Protein AF-A0A182EAA1-F1 (afdb_monomer_lite)

Secondary structure (DSSP, 8-state):
--PPPPPP----HHHHHHHHHHHHHT-TTS---HHHHHHHHHHHHHHTT-HHHHHHHHHH--HHHHHHHHHH---BSSHHHHHHHHHHHHHHHTS----GGGPSP--SGGGHHHHHHHHHH-TTTS-PPPHHHHHTT--HHHHHHHHHH-TTT-SS----SSS----B-HHHHHHHHHHHT-TT----HHHHHHTTHHHHHHHHTT-S-HHHHHHHHHHHHHHHHHHHSTTS---TTHHHHHHHHHHHHHT--STTPPPPP-

Radius of gyration: 21.59 Å; chains: 1; bounding box: 50×46×90 Å

InterPro domains:
  IPR039844 Nucleolar pre-ribosomal-associated protein 1 [PTHR13500] (50-261)

Foldseek 3Di:
DDDDDDDDDDDDPLLVLLLVLLVLLLPPPDQRDLVSLVVNLVSLVVCLVPPVSLVVVLVVDDPSSLLSLQQNALQKPDSSNVSSVSNVVSCCPRSVDDPVLCPVPHGYNVCNVLSVQCVVLPSVRRDDDALLRRLVSFDLVLLVLCLVQPCQLDVDRPPDPDDDNIHGDLVVLLVSLLRNLDPPGQDQLVSCVSSCVLVSLVSQLQTPDLVSLLSSVSSLVSSLVQLPDPPHDDDDCSVVSNVVSVVVVVPDPDVSDNDDDD

Structure (mmCIF, N/CA/C/O backbone):
data_AF-A0A182EAA1-F1
#
_entry.id   AF-A0A182EAA1-F1
#
loop_
_atom_site.group_PDB
_atom_site.id
_atom_site.type_symbol
_atom_site.label_atom_id
_atom_site.label_alt_id
_atom_site.label_comp_id
_atom_site.label_asym_id
_atom_site.label_entity_id
_atom_site.label_seq_id
_atom_site.pdbx_PDB_ins_code
_atom_site.Cartn_x
_atom_site.Cartn_y
_atom_site.Cartn_z
_atom_site.occupancy
_atom_site.B_iso_or_equiv
_atom_site.auth_seq_id
_atom_site.auth_comp_id
_atom_site.auth_asym_id
_atom_site.auth_atom_id
_atom_site.pdbx_PDB_model_num
ATOM 1 N N . MET A 1 1 ? -1.733 -3.306 67.121 1.00 39.06 1 MET A N 1
ATOM 2 C CA . MET A 1 1 ? -2.046 -4.149 65.946 1.00 39.06 1 MET A CA 1
ATOM 3 C C . MET A 1 1 ? -3.211 -3.524 65.198 1.00 39.06 1 MET A C 1
ATOM 5 O O . MET A 1 1 ? -4.348 -3.712 65.600 1.00 39.06 1 MET A O 1
ATOM 9 N N . THR A 1 2 ? -2.939 -2.752 64.151 1.00 35.31 2 THR A N 1
ATOM 10 C CA . THR A 1 2 ? -3.965 -2.235 63.234 1.00 35.31 2 THR A CA 1
ATOM 11 C C . THR A 1 2 ? -3.356 -2.188 61.836 1.00 35.31 2 THR A C 1
ATOM 13 O O . THR A 1 2 ? -2.440 -1.419 61.559 1.00 35.31 2 THR A O 1
ATOM 16 N N . SER A 1 3 ? -3.813 -3.096 60.977 1.00 35.28 3 SER A N 1
ATOM 17 C CA . SER A 1 3 ? -3.363 -3.259 59.593 1.00 35.28 3 SER A CA 1
ATOM 18 C C . SER A 1 3 ? -3.794 -2.071 58.720 1.00 35.28 3 SER A C 1
ATOM 20 O O . SER A 1 3 ? -4.952 -1.653 58.821 1.00 35.28 3 SER A O 1
ATOM 22 N N . PRO A 1 4 ? -2.958 -1.556 57.797 1.00 38.50 4 PRO A N 1
ATOM 23 C CA . PRO A 1 4 ? -3.417 -0.591 56.809 1.00 38.50 4 PRO A CA 1
ATOM 24 C C . PRO A 1 4 ? -4.155 -1.314 55.675 1.00 38.50 4 PRO A C 1
ATOM 26 O O . PRO A 1 4 ? -3.642 -2.245 55.052 1.00 38.50 4 PRO A O 1
ATOM 29 N N . LYS A 1 5 ? -5.385 -0.866 55.417 1.00 37.38 5 LYS A N 1
ATOM 30 C CA . LYS A 1 5 ? -6.252 -1.304 54.320 1.00 37.38 5 LYS A CA 1
ATOM 31 C C . LYS A 1 5 ? -5.547 -1.128 52.966 1.00 37.38 5 LYS A C 1
ATOM 33 O O . LYS A 1 5 ? -5.081 -0.037 52.645 1.00 37.38 5 LYS A O 1
ATOM 38 N N . ARG A 1 6 ? -5.533 -2.193 52.154 1.00 36.22 6 ARG A N 1
ATOM 39 C CA . ARG A 1 6 ? -5.164 -2.159 50.728 1.00 36.22 6 ARG A CA 1
ATOM 40 C C . ARG A 1 6 ? -6.014 -1.105 50.009 1.00 36.22 6 ARG A C 1
ATOM 42 O O . ARG A 1 6 ? -7.235 -1.242 49.941 1.00 36.22 6 ARG A O 1
ATOM 49 N N . LYS A 1 7 ? -5.367 -0.068 49.470 1.00 34.62 7 LYS A N 1
ATOM 50 C CA . LYS A 1 7 ? -5.980 0.868 48.520 1.00 34.62 7 LYS A CA 1
ATOM 51 C C . LYS A 1 7 ? -6.348 0.094 47.252 1.00 34.62 7 LYS A C 1
ATOM 53 O O . LYS A 1 7 ? -5.488 -0.519 46.626 1.00 34.62 7 LYS A O 1
ATOM 58 N N . LYS A 1 8 ? -7.640 0.110 46.920 1.00 34.72 8 LYS A N 1
ATOM 59 C CA . LYS A 1 8 ? -8.189 -0.317 45.629 1.00 34.72 8 LYS A CA 1
ATOM 60 C C . LYS A 1 8 ? -7.508 0.511 44.535 1.00 34.72 8 LYS A C 1
ATOM 62 O O . LYS A 1 8 ? -7.487 1.733 44.628 1.00 34.72 8 LYS A O 1
ATOM 67 N N . ILE A 1 9 ? -6.936 -0.167 43.548 1.00 40.91 9 ILE A N 1
ATOM 68 C CA . ILE A 1 9 ? -6.434 0.446 42.318 1.00 40.91 9 ILE A CA 1
ATOM 69 C C . ILE A 1 9 ? -7.671 0.940 41.563 1.00 40.91 9 ILE A C 1
ATOM 71 O O . ILE A 1 9 ? -8.520 0.137 41.180 1.00 40.91 9 ILE A O 1
ATOM 75 N N . GLU A 1 10 ? -7.823 2.256 41.459 1.00 39.81 10 GLU A N 1
ATOM 76 C CA . GLU A 1 10 ? -8.889 2.897 40.693 1.00 39.81 10 GLU A CA 1
ATOM 77 C C . GLU A 1 10 ? -8.678 2.603 39.202 1.00 39.81 10 GLU A C 1
ATOM 79 O O . GLU A 1 10 ? -7.673 3.002 38.614 1.00 39.81 10 GLU A O 1
ATOM 84 N N . GLY A 1 11 ? -9.623 1.869 38.609 1.00 41.16 11 GLY A N 1
ATOM 85 C CA . GLY A 1 11 ? -9.764 1.732 37.163 1.00 41.16 11 GLY A CA 1
ATOM 86 C C . GLY A 1 11 ? -10.062 3.101 36.559 1.00 41.16 11 GLY A C 1
ATOM 87 O O . GLY A 1 11 ? -11.051 3.746 36.897 1.00 41.16 11 GLY A O 1
ATOM 88 N N . SER A 1 12 ? -9.120 3.550 35.745 1.00 47.06 12 SER A N 1
ATOM 89 C CA . SER A 1 12 ? -8.981 4.855 35.112 1.00 47.06 12 SER A CA 1
ATOM 90 C C . SER A 1 12 ? -10.131 5.209 34.156 1.00 47.06 12 SER A C 1
ATOM 92 O O . SER A 1 12 ? -10.412 4.457 33.230 1.00 47.06 12 SER A O 1
ATOM 94 N N . LYS A 1 13 ? -10.698 6.419 34.284 1.00 51.75 13 LYS A N 1
ATOM 95 C CA . LYS A 1 13 ? -11.662 7.024 33.333 1.00 51.75 13 LYS A CA 1
ATOM 96 C C . LYS A 1 13 ? -11.190 7.037 31.867 1.00 51.75 13 LYS A C 1
ATOM 98 O O . LYS A 1 13 ? -12.013 7.179 30.968 1.00 51.75 13 LYS A O 1
ATOM 103 N N . ASP A 1 14 ? -9.884 6.913 31.618 1.00 51.59 14 ASP A N 1
ATOM 104 C CA . ASP A 1 14 ? -9.344 6.832 30.255 1.00 51.59 14 ASP A CA 1
ATOM 105 C C . ASP A 1 14 ? -9.629 5.479 29.584 1.00 51.59 14 ASP A C 1
ATOM 107 O O . ASP A 1 14 ? -9.737 5.431 28.360 1.00 51.59 14 ASP A O 1
ATOM 111 N N . ASP A 1 15 ? -9.753 4.390 30.354 1.00 54.38 15 ASP A N 1
ATOM 112 C CA . ASP A 1 15 ? -9.982 3.045 29.806 1.00 54.38 15 ASP A CA 1
ATOM 113 C C . ASP A 1 15 ? -11.399 2.883 29.239 1.00 54.38 15 ASP A C 1
ATOM 115 O O . ASP A 1 15 ? -11.564 2.221 28.209 1.00 54.38 15 ASP A O 1
ATOM 119 N N . ASP A 1 16 ? -12.384 3.541 29.863 1.00 60.03 16 ASP A N 1
ATOM 120 C CA . ASP A 1 16 ? -13.784 3.567 29.419 1.00 60.03 16 ASP A CA 1
ATOM 121 C C . ASP A 1 16 ? -13.935 4.279 28.063 1.00 60.03 16 ASP A C 1
ATOM 123 O O . ASP A 1 16 ? -14.791 3.932 27.248 1.00 60.03 16 ASP A O 1
ATOM 127 N N . ASN A 1 17 ? -13.077 5.268 27.789 1.00 72.81 17 ASN A N 1
ATOM 128 C CA . ASN A 1 17 ? -13.150 6.062 26.565 1.00 72.81 17 ASN A CA 1
ATOM 129 C C . ASN A 1 17 ? -12.636 5.282 25.340 1.00 72.81 17 ASN A C 1
ATOM 131 O O . ASN A 1 17 ? -13.242 5.327 24.273 1.00 72.81 17 ASN A O 1
ATOM 135 N N . ILE A 1 18 ? -11.564 4.498 25.504 1.00 76.75 18 ILE A N 1
ATOM 136 C CA . ILE A 1 18 ? -11.006 3.667 24.423 1.00 76.75 18 ILE A CA 1
ATOM 137 C C . ILE A 1 18 ? -11.979 2.572 24.018 1.00 76.75 18 ILE A C 1
ATOM 139 O O . ILE A 1 18 ? -12.169 2.324 22.834 1.00 76.75 18 ILE A O 1
ATOM 143 N N . GLU A 1 19 ? -12.576 1.892 24.992 1.00 77.88 19 GLU A N 1
ATOM 144 C CA . GLU A 1 19 ? -13.487 0.784 24.716 1.00 77.88 19 GLU A CA 1
ATOM 145 C C . GLU A 1 19 ? -14.750 1.276 24.008 1.00 77.88 19 GLU A C 1
ATOM 147 O O . GLU A 1 19 ? -15.216 0.643 23.059 1.00 77.88 19 GLU A O 1
ATOM 152 N N . ALA A 1 20 ? -15.235 2.465 24.376 1.00 79.62 20 ALA A N 1
ATOM 153 C CA . ALA A 1 20 ? -16.298 3.143 23.651 1.00 79.62 20 ALA A CA 1
ATOM 154 C C . ALA A 1 20 ? -15.887 3.504 22.212 1.00 79.62 20 ALA A C 1
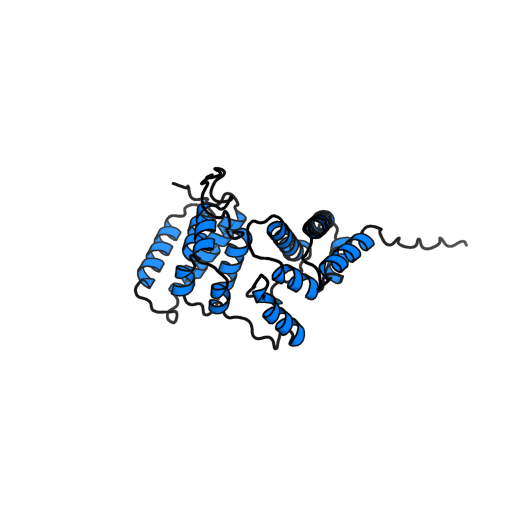ATOM 156 O O . ALA A 1 20 ? -16.690 3.336 21.294 1.00 79.62 20 ALA A O 1
ATOM 157 N N . ASP A 1 21 ? -14.661 3.983 21.991 1.00 80.88 21 ASP A N 1
ATOM 158 C CA . ASP A 1 21 ? -14.170 4.333 20.654 1.00 80.88 21 ASP A CA 1
ATOM 159 C C . ASP A 1 21 ? -13.956 3.093 19.772 1.00 80.88 21 ASP A C 1
ATOM 161 O O . ASP A 1 21 ? -14.422 3.074 18.632 1.00 80.88 21 ASP A O 1
ATOM 165 N N . ILE A 1 22 ? -13.358 2.022 20.304 1.00 80.88 22 ILE A N 1
ATOM 166 C CA . ILE A 1 22 ? -13.226 0.732 19.609 1.00 80.88 22 ILE A CA 1
ATOM 167 C C . ILE A 1 22 ? -14.609 0.172 19.274 1.00 80.88 22 ILE A C 1
ATOM 169 O O . ILE A 1 22 ? -14.855 -0.199 18.127 1.00 80.88 22 ILE A O 1
ATOM 173 N N . SER A 1 23 ? -15.532 0.161 20.238 1.00 81.50 23 SER A N 1
ATOM 174 C CA . SER A 1 23 ? -16.890 -0.351 20.033 1.00 81.50 23 SER A CA 1
ATOM 175 C C . SER A 1 23 ? -17.618 0.408 18.929 1.00 81.50 23 SER A C 1
ATOM 177 O O . SER A 1 23 ? -18.252 -0.217 18.086 1.00 81.50 23 SER A O 1
ATOM 179 N N . LYS A 1 24 ? -17.475 1.741 18.872 1.00 81.88 24 LYS A N 1
ATOM 180 C CA . LYS A 1 24 ? -18.030 2.565 17.785 1.00 81.88 24 LYS A CA 1
ATOM 181 C C . LYS A 1 24 ? -17.412 2.236 16.429 1.00 81.88 24 LYS A C 1
ATOM 183 O O . LYS A 1 24 ? -18.132 2.240 15.437 1.00 81.88 24 LYS A O 1
ATOM 188 N N . ILE A 1 25 ? -16.104 1.969 16.372 1.00 81.94 25 ILE A N 1
ATOM 189 C CA . ILE A 1 25 ? -15.427 1.605 15.118 1.00 81.94 25 ILE A CA 1
ATOM 190 C C . ILE A 1 25 ? -15.865 0.215 14.635 1.00 81.94 25 ILE A C 1
ATOM 192 O O . ILE A 1 25 ? -15.964 -0.020 13.432 1.00 81.94 25 ILE A O 1
ATOM 196 N N . LEU A 1 26 ? -16.140 -0.703 15.562 1.00 80.50 26 LEU A N 1
ATOM 197 C CA . LEU A 1 26 ? -16.552 -2.074 15.263 1.00 80.50 26 LEU A CA 1
ATOM 198 C C . LEU A 1 26 ? -18.025 -2.218 14.847 1.00 80.50 26 LEU A C 1
ATOM 200 O O . LEU A 1 26 ? -18.415 -3.323 14.465 1.00 80.50 26 LEU A O 1
ATOM 204 N N . VAL A 1 27 ? -18.833 -1.152 14.900 1.00 77.56 27 VAL A N 1
ATOM 205 C CA . VAL A 1 27 ? -20.222 -1.175 14.412 1.00 77.56 27 VAL A CA 1
ATOM 206 C C . VAL A 1 27 ? -20.216 -1.394 12.898 1.00 77.56 27 VAL A C 1
ATOM 208 O O . VAL A 1 27 ? -19.778 -0.536 12.135 1.00 77.56 27 VAL A O 1
ATOM 211 N N . GLU A 1 28 ? -20.683 -2.564 12.458 1.00 62.31 28 GLU A N 1
ATOM 212 C CA . GLU A 1 28 ? -20.540 -3.009 11.066 1.00 62.31 28 GLU A CA 1
ATOM 213 C C . GLU A 1 28 ? -21.456 -2.251 10.085 1.00 62.31 28 GLU A C 1
ATOM 215 O O . GLU A 1 28 ? -21.068 -2.079 8.925 1.00 62.31 28 GLU A O 1
ATOM 220 N N . ASP A 1 29 ? -22.592 -1.730 10.566 1.00 60.22 29 ASP A N 1
ATOM 221 C CA . ASP A 1 29 ? -23.695 -1.193 9.749 1.00 60.22 29 ASP A CA 1
ATOM 222 C C . ASP A 1 29 ? -23.600 0.309 9.410 1.00 60.22 29 ASP A C 1
ATOM 224 O O . ASP A 1 29 ? -24.453 0.828 8.691 1.00 60.22 29 ASP A O 1
ATOM 228 N N . CYS A 1 30 ? -22.569 1.021 9.885 1.00 63.75 30 CYS A N 1
ATOM 229 C CA . CYS A 1 30 ? -22.394 2.458 9.633 1.00 63.75 30 CYS A CA 1
ATOM 230 C C . CYS A 1 30 ? -21.033 2.778 9.000 1.00 63.75 30 CYS A C 1
ATOM 232 O O . CYS A 1 30 ? -20.005 2.237 9.420 1.00 63.75 30 CYS A O 1
ATOM 234 N N . ASP A 1 31 ? -21.018 3.717 8.047 1.00 72.56 31 ASP A N 1
ATOM 235 C CA . ASP A 1 31 ? -19.779 4.307 7.528 1.00 72.56 31 ASP A CA 1
ATOM 236 C C . ASP A 1 31 ? -18.966 4.914 8.678 1.00 72.56 31 ASP A C 1
ATOM 238 O O . ASP A 1 31 ? -19.498 5.568 9.587 1.00 72.56 31 ASP A O 1
ATOM 242 N N . LEU A 1 32 ? -17.655 4.683 8.654 1.00 81.69 32 LEU A N 1
ATOM 243 C CA . LEU A 1 32 ? -16.810 5.027 9.783 1.00 81.69 32 LEU A CA 1
ATOM 244 C C . LEU A 1 32 ? -16.620 6.547 9.897 1.00 81.69 32 LEU A C 1
ATOM 246 O O . LEU A 1 32 ? -16.015 7.188 9.037 1.00 81.69 32 LEU A O 1
ATOM 250 N N . ASN A 1 33 ? -17.128 7.138 10.983 1.00 86.62 33 ASN A N 1
ATOM 251 C CA . ASN A 1 33 ? -17.086 8.587 11.171 1.00 86.62 33 ASN A CA 1
ATOM 252 C C . ASN A 1 33 ? -15.655 9.080 11.450 1.00 86.62 33 ASN A C 1
ATOM 254 O O . ASN A 1 33 ? -15.003 8.644 12.404 1.00 86.62 33 ASN A O 1
ATOM 258 N N . ILE A 1 34 ? -15.213 10.071 10.671 1.00 90.25 34 ILE A N 1
ATOM 259 C CA . ILE A 1 34 ? -13.905 10.721 10.809 1.00 90.25 34 ILE A CA 1
ATOM 260 C C . ILE A 1 34 ? -13.638 11.258 12.222 1.00 90.25 34 ILE A C 1
ATOM 262 O O . ILE A 1 34 ? -12.531 11.136 12.730 1.00 90.25 34 ILE A O 1
ATOM 266 N N . THR A 1 35 ? -14.650 11.783 12.911 1.00 90.12 35 THR A N 1
ATOM 267 C CA . THR A 1 35 ? -14.507 12.329 14.269 1.00 90.12 35 THR A CA 1
ATOM 268 C C . THR A 1 35 ? -14.133 11.237 15.269 1.00 90.12 35 THR A C 1
ATOM 270 O O . THR A 1 35 ? -13.324 11.467 16.165 1.00 90.12 35 THR A O 1
ATOM 273 N N . THR A 1 36 ? -14.706 10.040 15.116 1.00 90.44 36 THR A N 1
ATOM 274 C CA . THR A 1 36 ? -14.372 8.874 15.944 1.00 90.44 36 THR A CA 1
ATOM 275 C C . THR A 1 36 ? -12.947 8.408 15.656 1.00 90.44 36 THR A C 1
ATOM 277 O O . THR A 1 36 ? -12.192 8.158 16.591 1.00 90.44 36 THR A O 1
ATOM 280 N N . LEU A 1 37 ? -12.546 8.369 14.379 1.00 92.19 37 LEU A N 1
ATOM 281 C CA . LEU A 1 37 ? -11.175 8.038 13.975 1.00 92.19 37 LEU A CA 1
ATOM 282 C C . LEU A 1 37 ? -10.149 9.020 14.548 1.00 92.19 37 LEU A C 1
ATOM 284 O O . LEU A 1 37 ? -9.143 8.591 15.101 1.00 92.19 37 LEU A O 1
ATOM 288 N N . LEU A 1 38 ? -10.404 10.327 14.464 1.00 92.69 38 LEU A N 1
ATOM 289 C CA . LEU A 1 38 ? -9.494 11.345 14.993 1.00 92.69 38 LEU A CA 1
ATOM 290 C C . LEU A 1 38 ? -9.361 11.246 16.517 1.00 92.69 38 LEU A C 1
ATOM 292 O O . LEU A 1 38 ? -8.243 11.244 17.022 1.00 92.69 38 LEU A O 1
ATOM 296 N N . LYS A 1 39 ? -10.472 11.067 17.245 1.00 91.12 39 LYS A N 1
ATOM 297 C CA . LYS A 1 39 ? -10.441 10.848 18.703 1.00 91.12 39 LYS A CA 1
ATOM 298 C C . LYS A 1 39 ? -9.632 9.611 19.074 1.00 91.12 39 LYS A C 1
ATOM 300 O O . LYS A 1 39 ? -8.775 9.686 19.952 1.00 91.12 39 LYS A O 1
ATOM 305 N N . PHE A 1 40 ? -9.862 8.503 18.373 1.00 92.19 40 PHE A N 1
ATOM 306 C CA . PHE A 1 40 ? -9.138 7.262 18.607 1.00 92.19 40 PHE A CA 1
ATOM 307 C C . PHE A 1 40 ? -7.641 7.410 18.301 1.00 92.19 40 PHE A C 1
ATOM 309 O O . PHE A 1 40 ? -6.802 7.033 19.119 1.00 92.19 40 PHE A O 1
ATOM 316 N N . ARG A 1 41 ? -7.291 8.031 17.167 1.00 93.69 41 ARG A N 1
ATOM 317 C CA . ARG A 1 41 ? -5.907 8.356 16.792 1.00 93.69 41 ARG A CA 1
ATOM 318 C C . ARG A 1 41 ? -5.221 9.191 17.869 1.00 93.69 41 ARG A C 1
ATOM 320 O O . ARG A 1 41 ? -4.126 8.842 18.305 1.00 93.69 41 ARG A O 1
ATOM 327 N N . ASP A 1 42 ? -5.855 10.277 18.301 1.00 92.12 42 ASP A N 1
ATOM 328 C CA . ASP A 1 42 ? -5.287 11.199 19.284 1.00 92.12 42 ASP A CA 1
ATOM 329 C C . ASP A 1 42 ? -5.126 10.510 20.644 1.00 92.12 42 ASP A C 1
ATOM 331 O O . ASP A 1 42 ? -4.101 10.672 21.308 1.00 92.12 42 ASP A O 1
ATOM 335 N N . HIS A 1 43 ? -6.081 9.656 21.028 1.00 90.19 43 HIS A N 1
ATOM 336 C CA . HIS A 1 43 ? -5.956 8.822 22.216 1.00 90.19 43 HIS A CA 1
ATOM 337 C C . HIS A 1 43 ? -4.734 7.894 22.129 1.00 90.19 43 HIS A C 1
ATOM 339 O O . HIS A 1 43 ? -3.915 7.862 23.050 1.00 90.19 43 HIS A O 1
ATOM 345 N N . LEU A 1 44 ? -4.582 7.154 21.024 1.00 92.12 44 LEU A N 1
ATOM 346 C CA . LEU A 1 44 ? -3.441 6.258 20.824 1.00 92.12 44 LEU A CA 1
ATOM 347 C C . LEU A 1 44 ? -2.114 7.021 20.855 1.00 92.12 44 LEU A C 1
ATOM 349 O O . LEU A 1 44 ? -1.154 6.542 21.461 1.00 92.12 44 LEU A O 1
ATOM 353 N N . GLN A 1 45 ? -2.069 8.203 20.242 1.00 92.12 45 GLN A N 1
ATOM 354 C CA . GLN A 1 45 ? -0.876 9.039 20.178 1.00 92.12 45 GLN A CA 1
ATOM 355 C C . GLN A 1 45 ? -0.474 9.589 21.551 1.00 92.12 45 GLN A C 1
ATOM 357 O O . GLN A 1 45 ? 0.716 9.620 21.859 1.00 92.12 45 GLN A O 1
ATOM 362 N N . ASN A 1 46 ? -1.443 9.980 22.381 1.00 90.25 46 ASN A N 1
ATOM 363 C CA . ASN A 1 46 ? -1.198 10.498 23.730 1.00 90.25 46 ASN A CA 1
ATOM 364 C C . ASN A 1 46 ? -0.832 9.391 24.732 1.00 90.25 46 ASN A C 1
ATOM 366 O O . ASN A 1 46 ? -0.140 9.643 25.717 1.00 90.25 46 ASN A O 1
ATOM 370 N N . SER A 1 47 ? -1.290 8.162 24.490 1.00 89.88 47 SER A N 1
ATOM 371 C CA . SER A 1 47 ? -1.077 7.021 25.388 1.00 89.88 47 SER A CA 1
ATOM 372 C C . SER A 1 47 ? 0.164 6.181 25.053 1.00 89.88 47 SER A C 1
ATOM 374 O O . SER A 1 47 ? 0.562 5.350 25.870 1.00 89.88 47 SER A O 1
ATOM 376 N N . LYS A 1 48 ? 0.803 6.399 23.895 1.00 88.25 48 LYS A N 1
ATOM 377 C CA . LYS A 1 48 ? 1.882 5.544 23.360 1.00 88.25 48 LYS A CA 1
ATOM 378 C C . LYS A 1 48 ? 3.145 5.457 24.230 1.00 88.25 48 LYS A C 1
ATOM 380 O O . LYS A 1 48 ? 3.864 4.469 24.136 1.00 88.25 48 LYS A O 1
ATOM 385 N N . ASP A 1 49 ? 3.415 6.474 25.049 1.00 89.62 49 ASP A N 1
ATOM 386 C CA . ASP A 1 49 ? 4.632 6.562 25.872 1.00 89.62 49 ASP A CA 1
ATOM 387 C C . ASP A 1 49 ? 4.422 5.994 27.290 1.00 89.62 49 ASP A C 1
ATOM 389 O O . ASP A 1 49 ? 5.361 5.882 28.076 1.00 89.62 49 ASP A O 1
ATOM 393 N N . ASN A 1 50 ? 3.188 5.608 27.637 1.00 90.19 50 ASN A N 1
ATOM 394 C CA . ASN A 1 50 ? 2.860 5.024 28.932 1.00 90.19 50 ASN A CA 1
ATOM 395 C C . ASN A 1 50 ? 2.761 3.494 28.829 1.00 90.19 50 ASN A C 1
ATOM 397 O O . ASN A 1 50 ? 1.761 2.961 28.351 1.00 90.19 50 ASN A O 1
ATOM 401 N N . GLU A 1 51 ? 3.759 2.779 29.357 1.00 89.19 51 GLU A N 1
ATOM 402 C CA . GLU A 1 51 ? 3.838 1.312 29.264 1.00 89.19 51 GLU A CA 1
ATOM 403 C C . GLU A 1 51 ? 2.591 0.579 29.778 1.00 89.19 51 GLU A C 1
ATOM 405 O O . GLU A 1 51 ? 2.172 -0.420 29.188 1.00 89.19 51 GLU A O 1
ATOM 410 N N . SER A 1 52 ? 1.989 1.058 30.871 1.00 87.50 52 SER A N 1
ATOM 411 C CA . SER A 1 52 ? 0.787 0.436 31.440 1.00 87.50 52 SER A CA 1
ATOM 412 C C . SER A 1 52 ? -0.398 0.531 30.479 1.00 87.50 52 SER A C 1
ATOM 414 O O . SER A 1 52 ? -1.047 -0.478 30.205 1.00 87.50 52 SER A O 1
ATOM 416 N N . LYS A 1 53 ? -0.610 1.712 29.883 1.00 85.31 53 LYS A N 1
ATOM 417 C CA . LYS A 1 53 ? -1.662 1.945 28.889 1.00 85.31 53 LYS A CA 1
ATOM 418 C C . LYS A 1 53 ? -1.393 1.167 27.607 1.00 85.31 53 LYS A C 1
ATOM 420 O O . LYS A 1 53 ? -2.311 0.563 27.064 1.00 85.31 53 LYS A O 1
ATOM 425 N N . VAL A 1 54 ? -0.136 1.113 27.162 1.00 87.69 54 VAL A N 1
ATOM 426 C CA . VAL A 1 54 ? 0.267 0.334 25.982 1.00 87.69 54 VAL A CA 1
ATOM 427 C C . VAL A 1 54 ? -0.092 -1.140 26.145 1.00 87.69 54 VAL A C 1
ATOM 429 O O . VAL A 1 54 ? -0.683 -1.725 25.237 1.00 87.69 54 VAL A O 1
ATOM 432 N N . ARG A 1 55 ? 0.199 -1.738 27.308 1.00 88.00 55 ARG A N 1
ATOM 433 C CA . ARG A 1 55 ? -0.168 -3.135 27.591 1.00 88.00 55 ARG A CA 1
ATOM 434 C C . ARG A 1 55 ? -1.682 -3.337 27.602 1.00 88.00 55 ARG A C 1
ATOM 436 O O . ARG A 1 55 ? -2.151 -4.282 26.974 1.00 88.00 55 ARG A O 1
ATOM 443 N N . SER A 1 56 ? -2.437 -2.453 28.255 1.00 86.19 56 SER A N 1
ATOM 444 C CA . SER A 1 56 ? -3.903 -2.541 28.304 1.00 86.19 56 SER A CA 1
ATOM 445 C C . SER A 1 56 ? -4.536 -2.431 26.917 1.00 86.19 56 SER A C 1
ATOM 447 O O . SER A 1 56 ? -5.365 -3.259 26.549 1.00 86.19 56 SER A O 1
ATOM 449 N N . ILE A 1 57 ? -4.111 -1.453 26.114 1.00 86.44 57 ILE A N 1
ATOM 450 C CA . ILE A 1 57 ? -4.626 -1.244 24.756 1.00 86.44 57 ILE A CA 1
ATOM 451 C C . ILE A 1 57 ? -4.280 -2.439 23.873 1.00 86.44 57 ILE A C 1
ATOM 453 O O . ILE A 1 57 ? -5.147 -2.941 23.166 1.00 86.44 57 ILE A O 1
ATOM 457 N N . LYS A 1 58 ? -3.052 -2.961 23.954 1.00 88.00 58 LYS A N 1
ATOM 458 C CA . LYS A 1 58 ? -2.635 -4.129 23.169 1.00 88.00 58 LYS A CA 1
ATOM 459 C C . LYS A 1 58 ? -3.540 -5.346 23.387 1.00 88.00 58 LYS A C 1
ATOM 461 O O . LYS A 1 58 ? -3.786 -6.077 22.436 1.00 88.00 58 LYS A O 1
ATOM 466 N N . LEU A 1 59 ? -4.043 -5.550 24.606 1.00 86.94 59 LEU A N 1
ATOM 467 C CA . LEU A 1 59 ? -4.977 -6.638 24.920 1.00 86.94 59 LEU A CA 1
ATOM 468 C C . LEU A 1 59 ? -6.390 -6.404 24.365 1.00 86.94 59 LEU A C 1
ATOM 470 O O . LEU A 1 59 ? -7.111 -7.370 24.145 1.00 86.94 59 LEU A O 1
ATOM 474 N N . LYS A 1 60 ? -6.778 -5.143 24.143 1.00 87.50 60 LYS A N 1
ATOM 475 C CA . LYS A 1 60 ? -8.099 -4.747 23.629 1.00 87.50 60 LYS A CA 1
ATOM 476 C C . LYS A 1 60 ? -8.172 -4.720 22.097 1.00 87.50 60 LYS A C 1
ATOM 478 O O . LYS A 1 60 ? -9.264 -4.766 21.540 1.00 87.50 60 LYS A O 1
ATOM 483 N N . ILE A 1 61 ? -7.041 -4.592 21.398 1.00 88.44 61 ILE A N 1
ATOM 484 C CA . ILE A 1 61 ? -7.036 -4.495 19.933 1.00 88.44 61 ILE A CA 1
ATOM 485 C C . ILE A 1 61 ? -7.200 -5.880 19.312 1.00 88.44 61 ILE A C 1
ATOM 487 O O . ILE A 1 61 ? -6.282 -6.698 19.297 1.00 88.44 61 ILE A O 1
ATOM 491 N N . GLU A 1 62 ? -8.374 -6.105 18.737 1.00 87.75 62 GLU A N 1
ATOM 492 C CA . GLU A 1 62 ? -8.700 -7.330 18.021 1.00 87.75 62 GLU A CA 1
ATOM 493 C C . GLU A 1 62 ? -8.360 -7.247 16.528 1.00 87.75 62 GLU A C 1
ATOM 495 O O . GLU A 1 62 ? -8.392 -6.180 15.906 1.00 87.75 62 GLU A O 1
ATOM 500 N N . GLN A 1 63 ? -8.146 -8.412 15.907 1.00 88.62 63 GLN A N 1
ATOM 501 C CA . GLN A 1 63 ? -7.963 -8.535 14.457 1.00 88.62 63 GLN A CA 1
ATOM 502 C C . GLN A 1 63 ? -9.127 -7.900 13.675 1.00 88.62 63 GLN A C 1
ATOM 504 O O . GLN A 1 63 ? -8.910 -7.284 12.631 1.00 88.62 63 GLN A O 1
ATOM 509 N N . LYS A 1 64 ? -10.355 -7.993 14.208 1.00 89.81 64 LYS A N 1
ATOM 510 C CA . LYS A 1 64 ? -11.570 -7.426 13.609 1.00 89.81 64 LYS A CA 1
ATOM 511 C C . LYS A 1 64 ? -11.457 -5.914 13.389 1.00 89.81 64 LYS A C 1
ATOM 513 O O . LYS A 1 64 ? -11.814 -5.432 12.313 1.00 89.81 64 LYS A O 1
ATOM 518 N N . LEU A 1 65 ? -10.903 -5.185 14.360 1.00 92.06 65 LEU A N 1
ATOM 519 C CA . LEU A 1 65 ? -10.697 -3.739 14.262 1.00 92.06 65 LEU A CA 1
ATOM 520 C C . LEU A 1 65 ? -9.766 -3.399 13.095 1.00 92.06 65 LEU A C 1
ATOM 522 O O . LEU A 1 65 ? -10.092 -2.549 12.271 1.00 92.06 65 LEU A O 1
ATOM 526 N N . LEU A 1 66 ? -8.641 -4.109 12.989 1.00 93.88 66 LEU A N 1
ATOM 527 C CA . LEU A 1 66 ? -7.657 -3.901 11.925 1.00 93.88 66 LEU A CA 1
ATOM 528 C C . LEU A 1 66 ? -8.259 -4.182 10.545 1.00 93.88 66 LEU A C 1
ATOM 530 O O . LEU A 1 66 ? -8.101 -3.378 9.631 1.00 93.88 66 LEU A O 1
ATOM 534 N N . THR A 1 67 ? -9.010 -5.279 10.404 1.00 93.50 67 THR A N 1
ATOM 535 C CA . THR A 1 67 ? -9.689 -5.593 9.139 1.00 93.50 67 THR A CA 1
ATOM 536 C C . THR A 1 67 ? -10.732 -4.547 8.766 1.00 93.50 67 THR A C 1
ATOM 538 O O . THR A 1 67 ? -10.822 -4.189 7.595 1.00 93.50 67 THR A O 1
ATOM 541 N N . ARG A 1 68 ? -11.479 -4.002 9.740 1.00 92.62 68 ARG A N 1
ATOM 542 C CA . ARG A 1 68 ? -12.456 -2.934 9.486 1.00 92.62 68 ARG A CA 1
ATOM 543 C C . ARG A 1 68 ? -11.763 -1.663 9.010 1.00 92.62 68 ARG A C 1
ATOM 545 O O . ARG A 1 68 ? -12.176 -1.113 7.997 1.00 92.62 68 ARG A O 1
ATOM 552 N N . LEU A 1 69 ? -10.687 -1.249 9.681 1.00 94.88 69 LEU A N 1
ATOM 553 C CA . LEU A 1 69 ? -9.884 -0.098 9.265 1.00 94.88 69 LEU A CA 1
ATOM 554 C C . LEU A 1 69 ? -9.365 -0.268 7.831 1.00 94.88 69 LEU A C 1
ATOM 556 O O . LEU A 1 69 ? -9.517 0.642 7.027 1.00 94.88 69 LEU A O 1
ATOM 560 N N . LEU A 1 70 ? -8.827 -1.441 7.482 1.00 94.94 70 LEU A N 1
ATOM 561 C CA . LEU A 1 70 ? -8.327 -1.720 6.130 1.00 94.94 70 LEU A CA 1
ATOM 562 C C . LEU A 1 70 ? -9.439 -1.745 5.066 1.00 94.94 70 LEU A C 1
ATOM 564 O O . LEU A 1 70 ? -9.197 -1.328 3.938 1.00 94.94 70 LEU A O 1
ATOM 568 N N . CYS A 1 71 ? -10.651 -2.198 5.405 1.00 94.25 71 CYS A N 1
ATOM 569 C CA . CYS A 1 71 ? -11.797 -2.178 4.484 1.00 94.25 71 CYS A CA 1
ATOM 570 C C . CYS A 1 71 ? -12.345 -0.763 4.241 1.00 94.25 71 CYS A C 1
ATOM 572 O O . CYS A 1 71 ? -12.845 -0.483 3.155 1.00 94.25 71 CYS A O 1
ATOM 574 N N . GLU A 1 72 ? -12.269 0.112 5.244 1.00 93.88 72 GLU A N 1
ATOM 575 C CA . GLU A 1 72 ? -12.717 1.511 5.155 1.00 93.88 72 GLU A CA 1
ATOM 576 C C . GLU A 1 72 ? -11.655 2.450 4.569 1.00 93.88 72 GLU A C 1
ATOM 578 O O . GLU A 1 72 ? -11.965 3.593 4.225 1.00 93.88 72 GLU A O 1
ATOM 583 N N . TYR A 1 73 ? -10.409 1.982 4.487 1.00 95.00 73 TYR A N 1
ATOM 584 C CA . TYR A 1 73 ? -9.274 2.720 3.955 1.00 95.00 73 TYR A CA 1
ATOM 585 C C . TYR A 1 73 ? -9.256 2.657 2.430 1.00 95.00 73 TYR A C 1
ATOM 587 O O . TYR A 1 73 ? -9.055 1.587 1.862 1.00 95.00 73 TYR A O 1
ATOM 595 N N . ASP A 1 74 ? -9.405 3.794 1.755 1.00 94.56 74 ASP A N 1
ATOM 596 C CA . ASP A 1 74 ? -9.373 3.857 0.285 1.00 94.56 74 ASP A CA 1
ATOM 597 C C . ASP A 1 74 ? -7.950 4.103 -0.260 1.00 94.56 74 ASP A C 1
ATOM 599 O O . ASP A 1 74 ? -7.731 4.159 -1.472 1.00 94.56 74 ASP A O 1
ATOM 603 N N . ALA A 1 75 ? -6.968 4.195 0.645 1.00 94.69 75 ALA A N 1
ATOM 604 C CA . ALA A 1 75 ? -5.573 4.537 0.383 1.00 94.69 75 ALA A CA 1
ATOM 605 C C . ALA A 1 75 ? -5.367 5.899 -0.289 1.00 94.69 75 ALA A C 1
ATOM 607 O O . ALA A 1 75 ? -4.363 6.089 -0.966 1.00 94.69 75 ALA A O 1
ATOM 608 N N . MET A 1 76 ? -6.281 6.851 -0.104 1.00 93.31 76 MET A N 1
ATOM 609 C CA . MET A 1 76 ? -6.214 8.192 -0.687 1.00 93.31 76 MET A CA 1
ATOM 610 C C . MET A 1 76 ? -5.628 9.213 0.295 1.00 93.31 76 MET A C 1
ATOM 612 O O . MET A 1 76 ? -5.537 8.976 1.494 1.00 93.31 76 MET A O 1
ATOM 616 N N . GLU A 1 77 ? -5.316 10.413 -0.190 1.00 89.31 77 GLU A N 1
ATOM 617 C CA . GLU A 1 77 ? -4.862 11.539 0.649 1.00 89.31 77 GLU A CA 1
ATOM 618 C C . GLU A 1 77 ? -6.003 12.210 1.463 1.00 89.31 77 GLU A C 1
ATOM 620 O O . GLU A 1 77 ? -5.861 13.325 1.970 1.00 89.31 77 GLU A O 1
ATOM 625 N N . SER A 1 78 ? -7.166 11.562 1.593 1.00 90.75 78 SER A N 1
ATOM 626 C CA . SER A 1 78 ? -8.300 12.098 2.357 1.00 90.75 78 SER A CA 1
ATOM 627 C C . SER A 1 78 ? -7.986 12.166 3.858 1.00 90.75 78 SER A C 1
ATOM 629 O O . SER A 1 78 ? -7.212 11.363 4.375 1.00 90.75 78 SER A O 1
ATOM 631 N N . GLU A 1 79 ? -8.605 13.088 4.605 1.00 90.88 79 GLU A N 1
ATOM 632 C CA . GLU A 1 79 ? -8.377 13.168 6.060 1.00 90.88 79 GLU A CA 1
ATOM 633 C C . GLU A 1 79 ? -8.770 11.875 6.793 1.00 90.88 79 GLU A C 1
ATOM 635 O O . GLU A 1 79 ? -8.092 11.472 7.741 1.00 90.88 79 GLU A O 1
ATOM 640 N N . LYS A 1 80 ? -9.830 11.198 6.323 1.00 93.25 80 LYS A N 1
ATOM 641 C CA . LYS A 1 80 ? -10.262 9.886 6.829 1.00 93.25 80 LYS A CA 1
ATOM 642 C C . LYS A 1 80 ? -9.134 8.865 6.683 1.00 93.25 80 LYS A C 1
ATOM 644 O O . LYS A 1 80 ? -8.753 8.221 7.658 1.00 93.25 80 LYS A O 1
ATOM 649 N N . ASP A 1 81 ? -8.583 8.752 5.481 1.00 94.50 81 ASP A N 1
ATOM 650 C CA . ASP A 1 81 ? -7.528 7.792 5.177 1.00 94.50 81 ASP A CA 1
ATOM 651 C C . ASP A 1 81 ? -6.233 8.125 5.919 1.00 94.50 81 ASP A C 1
ATOM 653 O O . ASP A 1 81 ? -5.627 7.235 6.516 1.00 94.50 81 ASP A O 1
ATOM 657 N N . LYS A 1 82 ? -5.853 9.405 6.000 1.00 93.19 82 LYS A N 1
ATOM 658 C CA . LYS A 1 82 ? -4.712 9.840 6.817 1.00 93.19 82 LYS A CA 1
ATOM 659 C C . LYS A 1 82 ? -4.868 9.400 8.272 1.00 93.19 82 LYS A C 1
ATOM 661 O O . LYS A 1 82 ? -3.923 8.854 8.837 1.00 93.19 82 LYS A O 1
ATOM 666 N N . ALA A 1 83 ? -6.056 9.577 8.855 1.00 95.50 83 ALA A N 1
ATOM 667 C CA . ALA A 1 83 ? -6.333 9.142 10.219 1.00 95.50 83 ALA A CA 1
ATOM 668 C C . ALA A 1 83 ? -6.232 7.616 10.373 1.00 95.50 83 ALA A C 1
ATOM 670 O O . ALA A 1 83 ? -5.592 7.150 11.315 1.00 95.50 83 ALA A O 1
ATOM 671 N N . ILE A 1 84 ? -6.805 6.838 9.445 1.00 96.44 84 ILE A N 1
ATOM 672 C CA . ILE A 1 84 ? -6.706 5.369 9.461 1.00 96.44 84 ILE A CA 1
ATOM 673 C C . ILE A 1 84 ? -5.243 4.921 9.366 1.00 96.44 84 ILE A C 1
ATOM 675 O O . ILE A 1 84 ? -4.802 4.081 10.152 1.00 96.44 84 ILE A O 1
ATOM 679 N N . PHE A 1 85 ? -4.476 5.498 8.444 1.00 95.75 85 PHE A N 1
ATOM 680 C CA . PHE A 1 85 ? -3.060 5.194 8.288 1.00 95.75 85 PHE A CA 1
ATOM 681 C C . PHE A 1 85 ? -2.265 5.504 9.560 1.00 95.75 85 PHE A C 1
ATOM 683 O O . PHE A 1 85 ? -1.480 4.669 10.007 1.00 95.75 85 PHE A O 1
ATOM 690 N N . ASP A 1 86 ? -2.482 6.675 10.165 1.00 95.81 86 ASP A N 1
ATOM 691 C CA . ASP A 1 86 ? -1.794 7.079 11.391 1.00 95.81 86 ASP A CA 1
ATOM 692 C C . ASP A 1 86 ? -2.129 6.126 12.553 1.00 95.81 86 ASP A C 1
ATOM 694 O O . ASP A 1 86 ? -1.234 5.736 13.304 1.00 95.81 86 ASP A O 1
ATOM 698 N N . ILE A 1 87 ? -3.389 5.685 12.666 1.00 96.19 87 ILE A N 1
ATOM 699 C CA . ILE A 1 87 ? -3.813 4.663 13.635 1.00 96.19 87 ILE A CA 1
ATOM 700 C C . ILE A 1 87 ? -3.047 3.359 13.404 1.00 96.19 87 ILE A C 1
ATOM 702 O O . ILE A 1 87 ? -2.399 2.863 14.325 1.00 96.19 87 ILE A O 1
ATOM 706 N N . LEU A 1 88 ? -3.086 2.808 12.185 1.00 96.12 88 LEU A N 1
ATOM 707 C CA . LEU A 1 88 ? -2.406 1.549 11.853 1.00 96.12 88 LEU A CA 1
ATOM 708 C C . LEU A 1 88 ? -0.898 1.642 12.121 1.00 96.12 88 LEU A C 1
ATOM 710 O O . LEU A 1 88 ? -0.308 0.729 12.700 1.00 96.12 88 LEU A O 1
ATOM 714 N N . TYR A 1 89 ? -0.288 2.772 11.762 1.00 94.56 89 TYR A N 1
ATOM 715 C CA . TYR A 1 89 ? 1.126 3.040 11.987 1.00 94.56 89 TYR A CA 1
ATOM 716 C C . TYR A 1 89 ? 1.479 3.072 13.477 1.00 94.56 89 TYR A C 1
ATOM 718 O O . TYR A 1 89 ? 2.450 2.442 13.896 1.00 94.56 89 TYR A O 1
ATOM 726 N N . VAL A 1 90 ? 0.696 3.776 14.297 1.00 94.94 90 VAL A N 1
ATOM 727 C CA . VAL A 1 90 ? 0.926 3.848 15.745 1.00 94.94 90 VAL A CA 1
ATOM 728 C C . VAL A 1 90 ? 0.727 2.476 16.394 1.00 94.94 90 VAL A C 1
ATOM 730 O O . VAL A 1 90 ? 1.558 2.067 17.208 1.00 94.94 90 VAL A O 1
ATOM 733 N N . LEU A 1 91 ? -0.309 1.727 16.004 1.00 95.12 91 LEU A N 1
ATOM 734 C CA . LEU A 1 91 ? -0.556 0.372 16.509 1.00 95.12 91 LEU A CA 1
ATOM 735 C C . LEU A 1 91 ? 0.618 -0.573 16.207 1.00 95.12 91 LEU A C 1
ATOM 737 O O . LEU A 1 91 ? 1.073 -1.302 17.091 1.00 95.12 91 LEU A O 1
ATOM 741 N N . GLU A 1 92 ? 1.163 -0.525 14.992 1.00 94.19 92 GLU A N 1
ATOM 742 C CA . GLU A 1 92 ? 2.317 -1.344 14.624 1.00 94.19 92 GLU A CA 1
ATOM 743 C C . GLU A 1 92 ? 3.596 -0.902 15.353 1.00 94.19 92 GLU A C 1
ATOM 745 O O . GLU A 1 92 ? 4.309 -1.726 15.930 1.00 94.19 92 GLU A O 1
ATOM 750 N N . ARG A 1 93 ? 3.901 0.401 15.349 1.00 92.69 93 ARG A N 1
ATOM 751 C CA . ARG A 1 93 ? 5.201 0.925 15.802 1.00 92.69 93 ARG A CA 1
ATOM 752 C C . ARG A 1 93 ? 5.311 1.102 17.309 1.00 92.69 93 ARG A C 1
ATOM 754 O O . ARG A 1 93 ? 6.368 0.812 17.862 1.00 92.69 93 ARG A O 1
ATOM 761 N N . SER A 1 94 ? 4.259 1.590 17.957 1.00 93.38 94 SER A N 1
ATOM 762 C CA . SER A 1 94 ? 4.264 1.895 19.391 1.00 93.38 94 SER A CA 1
ATOM 763 C C . SER A 1 94 ? 3.644 0.776 20.221 1.00 93.38 94 SER A C 1
ATOM 765 O O . SER A 1 94 ? 4.177 0.432 21.271 1.00 93.38 94 SER A O 1
ATOM 767 N N . TYR A 1 95 ? 2.563 0.159 19.736 1.00 92.94 95 TYR A N 1
ATOM 768 C CA . TYR A 1 95 ? 1.861 -0.906 20.466 1.00 92.94 95 TYR A CA 1
ATOM 769 C C . TYR A 1 95 ? 2.343 -2.319 20.094 1.00 92.94 95 TYR A C 1
ATOM 771 O O . TYR A 1 95 ? 1.942 -3.299 20.728 1.00 92.94 95 TYR A O 1
ATOM 779 N N . GLN A 1 96 ? 3.253 -2.435 19.116 1.00 92.56 96 GLN A N 1
ATOM 780 C CA . GLN A 1 96 ? 3.843 -3.699 18.656 1.00 92.56 96 GLN A CA 1
ATOM 781 C C . GLN A 1 96 ? 2.783 -4.727 18.232 1.00 92.56 96 GLN A C 1
ATOM 783 O O . GLN A 1 96 ? 2.913 -5.927 18.502 1.00 92.56 96 GLN A O 1
ATOM 788 N N . ILE A 1 97 ? 1.703 -4.248 17.616 1.00 93.88 97 ILE A N 1
ATOM 789 C CA . ILE A 1 97 ? 0.664 -5.094 17.034 1.00 93.88 97 ILE A CA 1
ATOM 790 C C . ILE A 1 97 ? 1.121 -5.472 15.629 1.00 93.88 97 ILE A C 1
ATOM 792 O O . ILE A 1 97 ? 1.329 -4.616 14.773 1.00 93.88 97 ILE A O 1
ATOM 796 N N . SER A 1 98 ? 1.329 -6.767 15.403 1.00 91.56 98 SER A N 1
ATOM 797 C CA . SER A 1 98 ? 1.856 -7.257 14.131 1.00 91.56 98 SER A CA 1
ATOM 798 C C . SER A 1 98 ? 0.820 -7.113 13.022 1.00 91.56 98 SER A C 1
ATOM 800 O O . SER A 1 98 ? -0.261 -7.692 13.102 1.00 91.56 98 SER A O 1
ATOM 802 N N . LEU A 1 99 ? 1.188 -6.412 11.949 1.00 92.44 99 LEU A N 1
ATOM 803 C CA . LEU A 1 99 ? 0.388 -6.346 10.730 1.00 92.44 99 LEU A CA 1
ATOM 804 C C . LEU A 1 99 ? 0.758 -7.424 9.692 1.00 92.44 99 LEU A C 1
ATOM 806 O O . LEU A 1 99 ? 0.103 -7.551 8.658 1.00 92.44 99 LEU A O 1
ATOM 810 N N . ARG A 1 100 ? 1.762 -8.264 9.985 1.00 90.56 100 ARG A N 1
ATOM 811 C CA . ARG A 1 100 ? 2.202 -9.364 9.106 1.00 90.56 100 ARG A CA 1
ATOM 812 C C . ARG A 1 100 ? 1.105 -10.355 8.689 1.00 90.56 100 ARG A C 1
ATOM 814 O O . ARG A 1 100 ? 1.178 -10.821 7.548 1.00 90.56 100 ARG A O 1
ATOM 821 N N . PRO A 1 101 ? 0.109 -10.686 9.535 1.00 91.31 101 PRO A N 1
ATOM 822 C CA . PRO A 1 101 ? -0.994 -11.562 9.136 1.00 91.31 101 PRO A CA 1
ATOM 823 C C . PRO A 1 101 ? -1.750 -11.071 7.901 1.00 91.31 101 PRO A C 1
ATOM 825 O O . PRO A 1 101 ? -2.223 -11.874 7.101 1.00 91.31 101 PRO A O 1
ATOM 828 N N . PHE A 1 102 ? -1.805 -9.751 7.716 1.00 91.69 102 PHE A N 1
ATOM 829 C CA . PHE A 1 102 ? -2.524 -9.108 6.622 1.00 91.69 102 PHE A CA 1
ATOM 830 C C . PHE A 1 102 ? -1.670 -8.923 5.368 1.00 91.69 102 PHE A C 1
ATOM 832 O O . PHE A 1 102 ? -2.190 -8.443 4.370 1.00 91.69 102 PHE A O 1
ATOM 839 N N . PHE A 1 103 ? -0.376 -9.276 5.390 1.00 90.00 103 PHE A N 1
ATOM 840 C CA . PHE A 1 103 ? 0.481 -9.124 4.215 1.00 90.00 103 PHE A CA 1
ATOM 841 C C . PHE A 1 103 ? 0.314 -10.268 3.197 1.00 90.00 103 PHE A C 1
ATOM 843 O O . PHE A 1 103 ? 0.315 -11.438 3.611 1.00 90.00 103 PHE A O 1
ATOM 850 N N . PRO A 1 104 ? 0.285 -9.948 1.884 1.00 90.56 104 PRO A N 1
ATOM 851 C CA . PRO A 1 104 ? 0.315 -8.589 1.324 1.00 90.56 104 PRO A CA 1
ATOM 852 C C . PRO A 1 104 ? -1.025 -7.860 1.528 1.00 90.56 104 PRO A C 1
ATOM 854 O O . PRO A 1 104 ? -2.092 -8.439 1.335 1.00 90.56 104 PRO A O 1
ATOM 857 N N . MET A 1 105 ? -0.951 -6.597 1.964 1.00 92.62 105 MET A N 1
ATOM 858 C CA . MET A 1 105 ? -2.136 -5.831 2.356 1.00 92.62 105 MET A CA 1
ATOM 859 C C . MET A 1 105 ? -2.968 -5.433 1.146 1.00 92.62 105 MET A C 1
ATOM 861 O O . MET A 1 105 ? -2.449 -4.909 0.164 1.00 92.62 105 MET A O 1
ATOM 865 N N . VAL A 1 106 ? -4.277 -5.591 1.291 1.00 94.94 106 VAL A N 1
ATOM 866 C CA . VAL A 1 106 ? -5.291 -5.027 0.399 1.00 94.94 106 VAL A CA 1
ATOM 867 C C . VAL A 1 106 ? -6.203 -4.084 1.173 1.00 94.94 106 VAL A C 1
ATOM 869 O O . VAL A 1 106 ? -6.303 -4.169 2.397 1.00 94.94 106 VAL A O 1
ATOM 872 N N . TRP A 1 107 ? -6.852 -3.159 0.481 1.00 96.31 107 TRP A N 1
ATOM 873 C CA . TRP A 1 107 ? -7.626 -2.096 1.118 1.00 96.31 107 TRP A CA 1
ATOM 874 C C . TRP A 1 107 ? -8.935 -1.821 0.379 1.00 96.31 107 TRP A C 1
ATOM 876 O O . TRP A 1 107 ? -9.203 -2.375 -0.695 1.00 96.31 107 TRP A O 1
ATOM 886 N N . GLY A 1 108 ? -9.759 -0.978 0.989 1.00 94.44 108 GLY A N 1
ATOM 887 C CA . GLY A 1 108 ? -11.052 -0.556 0.483 1.00 94.44 108 GLY A CA 1
ATOM 888 C C . GLY A 1 108 ? -12.096 -1.667 0.523 1.00 94.44 108 GLY A C 1
ATOM 889 O O . GLY A 1 108 ? -11.850 -2.803 0.942 1.00 94.44 108 GLY A O 1
ATOM 890 N N . LYS A 1 109 ? -13.290 -1.356 0.014 1.00 92.06 109 LYS A N 1
ATOM 891 C CA . LYS A 1 109 ? -14.445 -2.272 0.041 1.00 92.06 109 LYS A CA 1
ATOM 892 C C . LYS A 1 109 ? -14.156 -3.625 -0.621 1.00 92.06 109 LYS A C 1
ATOM 894 O O . LYS A 1 109 ? -14.637 -4.653 -0.154 1.00 92.06 109 LYS A O 1
ATOM 899 N N . ARG A 1 110 ? -13.310 -3.645 -1.660 1.00 93.94 110 ARG A N 1
ATOM 900 C CA . ARG A 1 110 ? -12.883 -4.868 -2.368 1.00 93.94 110 ARG A CA 1
ATOM 901 C C . ARG A 1 110 ? -12.065 -5.822 -1.483 1.00 93.94 110 ARG A C 1
ATOM 903 O O . ARG A 1 110 ? -11.959 -7.001 -1.796 1.00 93.94 110 ARG A O 1
ATOM 910 N N . ALA A 1 111 ? -11.465 -5.347 -0.393 1.00 94.31 111 ALA A N 1
ATOM 911 C CA . ALA A 1 111 ? -10.692 -6.185 0.522 1.00 94.31 111 ALA A CA 1
ATOM 912 C C . ALA A 1 111 ? -11.552 -6.976 1.525 1.00 94.31 111 ALA A C 1
ATOM 914 O O . ALA A 1 111 ? -11.031 -7.883 2.178 1.00 94.31 111 ALA A O 1
ATOM 915 N N . LYS A 1 112 ? -12.852 -6.665 1.636 1.00 93.31 112 LYS A N 1
ATOM 916 C CA . LYS A 1 112 ? -13.754 -7.249 2.637 1.00 93.31 112 LYS A CA 1
ATOM 917 C C . LYS A 1 112 ? -13.798 -8.775 2.560 1.00 93.31 112 LYS A C 1
ATOM 919 O O . LYS A 1 112 ? -13.480 -9.432 3.546 1.00 93.31 112 LYS A O 1
ATOM 924 N N . ASP A 1 113 ? -14.058 -9.332 1.380 1.00 93.12 113 ASP A N 1
ATOM 925 C CA . ASP A 1 113 ? -14.147 -10.786 1.180 1.00 93.12 113 ASP A CA 1
ATOM 926 C C . ASP A 1 113 ? -12.841 -11.510 1.541 1.00 93.12 113 ASP A C 1
ATOM 928 O O . ASP A 1 113 ? -12.858 -12.609 2.096 1.00 93.12 113 ASP A O 1
ATOM 932 N N . ASN A 1 114 ? -11.692 -10.897 1.236 1.00 94.75 114 ASN A N 1
ATOM 933 C CA . ASN A 1 114 ? -10.380 -11.440 1.588 1.00 94.75 114 ASN A CA 1
ATOM 934 C C . ASN A 1 114 ? -10.206 -11.489 3.112 1.00 94.75 114 ASN A C 1
ATOM 936 O O . ASN A 1 114 ? -9.833 -12.521 3.666 1.00 94.75 114 ASN A O 1
ATOM 940 N N . TYR A 1 115 ? -10.526 -10.400 3.814 1.00 94.81 115 TYR A N 1
ATOM 941 C CA . TYR A 1 115 ? -10.385 -10.354 5.268 1.00 94.81 115 TYR A CA 1
ATOM 942 C C . TYR A 1 115 ? -11.432 -11.184 6.015 1.00 94.81 115 TYR A C 1
ATOM 944 O O . TYR A 1 115 ? -11.124 -11.743 7.068 1.00 94.81 115 TYR A O 1
ATOM 952 N N . GLU A 1 116 ? -12.636 -11.340 5.469 1.00 92.56 116 GLU A N 1
ATOM 953 C CA . GLU A 1 116 ? -13.633 -12.267 6.002 1.00 92.56 116 GLU A CA 1
ATOM 954 C C . GLU A 1 116 ? -13.161 -13.717 5.892 1.00 92.56 116 GLU A C 1
ATOM 956 O O . GLU A 1 116 ? -13.224 -14.451 6.881 1.00 92.56 116 GLU A O 1
ATOM 961 N N . LYS A 1 117 ? -12.604 -14.113 4.741 1.00 93.31 117 LYS A N 1
ATOM 962 C CA . LYS A 1 117 ? -11.990 -15.438 4.568 1.00 93.31 117 LYS A CA 1
ATOM 963 C C . LYS A 1 117 ? -10.803 -15.636 5.502 1.00 93.31 117 LYS A C 1
ATOM 965 O O . LYS A 1 117 ? -10.702 -16.694 6.116 1.00 93.31 117 LYS A O 1
ATOM 970 N N . LEU A 1 118 ? -9.937 -14.632 5.663 1.00 93.44 118 LEU A N 1
ATOM 971 C CA . LEU A 1 118 ? -8.827 -14.687 6.620 1.00 93.44 118 LEU A CA 1
ATOM 972 C C . LEU A 1 118 ? -9.331 -14.918 8.048 1.00 93.44 118 LEU A C 1
ATOM 974 O O . LEU A 1 118 ? -8.764 -15.733 8.770 1.00 93.44 118 LEU A O 1
ATOM 978 N N . ARG A 1 119 ? -10.412 -14.243 8.449 1.00 90.56 119 ARG A N 1
ATOM 979 C CA . ARG A 1 119 ? -11.017 -14.406 9.777 1.00 90.56 119 ARG A CA 1
ATOM 980 C C . ARG A 1 119 ? -11.653 -15.786 9.965 1.00 90.56 119 ARG A C 1
ATOM 982 O O . ARG A 1 119 ? -11.548 -16.348 11.047 1.00 90.56 119 ARG A O 1
ATOM 989 N N . GLN A 1 120 ? -12.317 -16.317 8.938 1.00 91.06 120 GLN A N 1
ATOM 990 C CA . GLN A 1 120 ? -12.988 -17.623 8.995 1.00 91.06 120 GLN A CA 1
ATOM 991 C C . GLN A 1 120 ? -12.003 -18.798 8.979 1.00 91.06 120 GLN A C 1
ATOM 993 O O . GLN A 1 120 ? -12.200 -19.773 9.696 1.00 91.06 120 GLN A O 1
ATOM 998 N N . LEU A 1 121 ? -10.960 -18.714 8.152 1.00 91.69 121 LEU A N 1
ATOM 999 C CA . LEU A 1 121 ? -10.008 -19.805 7.927 1.00 91.69 121 LEU A CA 1
ATOM 1000 C C . LEU A 1 121 ? -8.789 -19.730 8.859 1.00 91.69 121 LEU A C 1
ATOM 1002 O O . LEU A 1 121 ? -8.130 -20.740 9.097 1.00 91.69 121 LEU A O 1
ATOM 1006 N N . GLY A 1 122 ? -8.479 -18.543 9.384 1.00 90.06 122 GLY A N 1
ATOM 1007 C CA . GLY A 1 122 ? -7.243 -18.275 10.111 1.00 90.06 122 GLY A CA 1
ATOM 1008 C C . GLY A 1 122 ? -6.020 -18.179 9.191 1.00 90.06 122 GLY A C 1
ATOM 1009 O O . GLY A 1 122 ? -6.055 -18.529 8.010 1.00 90.06 122 GLY A O 1
ATOM 1010 N N . GLU A 1 123 ? -4.901 -17.703 9.742 1.00 87.62 123 GLU A N 1
ATOM 1011 C CA . GLU A 1 123 ? -3.682 -17.400 8.973 1.00 87.62 123 GLU A CA 1
ATOM 1012 C C . GLU A 1 123 ? -3.084 -18.611 8.243 1.00 87.62 123 GLU A C 1
ATOM 1014 O O . GLU A 1 123 ? -2.530 -18.456 7.158 1.00 87.62 123 GLU A O 1
ATOM 1019 N N . ALA A 1 124 ? -3.191 -19.808 8.829 1.00 88.62 124 ALA A N 1
ATOM 1020 C CA . ALA A 1 124 ? -2.568 -21.019 8.296 1.00 88.62 124 ALA A CA 1
ATOM 1021 C C . ALA A 1 124 ? -3.292 -21.590 7.065 1.00 88.62 124 ALA A C 1
ATOM 1023 O O . ALA A 1 124 ? -2.653 -22.209 6.218 1.00 88.62 124 ALA A O 1
ATOM 1024 N N . LEU A 1 125 ? -4.613 -21.401 6.971 1.00 90.00 125 LEU A N 1
ATOM 1025 C CA . LEU A 1 125 ? -5.441 -21.943 5.886 1.00 90.00 125 LEU A CA 1
ATOM 1026 C C . LEU A 1 125 ? -5.820 -20.882 4.848 1.00 90.00 125 LEU A C 1
ATOM 1028 O O . LEU A 1 125 ? -6.174 -21.217 3.717 1.00 90.00 125 LEU A O 1
ATOM 1032 N N . HIS A 1 126 ? -5.757 -19.600 5.210 1.00 92.19 126 HIS A N 1
ATOM 1033 C CA . HIS A 1 126 ? -6.078 -18.516 4.297 1.00 92.19 126 HIS A CA 1
ATOM 1034 C C . HIS A 1 126 ? -5.061 -18.414 3.153 1.00 92.19 126 HIS A C 1
ATOM 1036 O O . HIS A 1 126 ? -3.868 -18.180 3.362 1.00 92.19 126 HIS A O 1
ATOM 1042 N N . THR A 1 127 ? -5.546 -18.519 1.916 1.00 89.88 127 THR A N 1
ATOM 1043 C CA . THR A 1 127 ? -4.714 -18.299 0.729 1.00 89.88 127 THR A CA 1
ATOM 1044 C C . THR A 1 127 ? -4.429 -16.811 0.564 1.00 89.88 127 THR A C 1
ATOM 1046 O O . THR A 1 127 ? -5.317 -16.029 0.236 1.00 89.88 127 THR A O 1
ATOM 1049 N N . LYS A 1 128 ? -3.175 -16.417 0.789 1.00 90.12 128 LYS A N 1
ATOM 1050 C CA . LYS A 1 128 ? -2.720 -15.040 0.585 1.00 90.12 128 LYS A CA 1
ATOM 1051 C C . LYS A 1 128 ? -2.763 -14.664 -0.895 1.00 90.12 128 LYS A C 1
ATOM 1053 O O . LYS A 1 128 ? -2.432 -15.482 -1.753 1.00 90.12 128 LYS A O 1
ATOM 1058 N N . LEU A 1 129 ? -3.123 -13.413 -1.172 1.00 93.31 129 LEU A N 1
ATOM 1059 C CA . LEU A 1 129 ? -3.056 -12.855 -2.519 1.00 93.31 129 LEU A CA 1
ATOM 1060 C C . LEU A 1 129 ? -1.605 -12.823 -3.010 1.00 93.31 129 LEU A C 1
ATOM 1062 O O . LEU A 1 129 ? -0.677 -12.590 -2.232 1.00 93.31 129 LEU A O 1
ATOM 1066 N N . THR A 1 130 ? -1.407 -13.057 -4.303 1.00 93.69 130 THR A N 1
ATOM 1067 C CA . THR A 1 130 ? -0.094 -12.903 -4.940 1.00 93.69 130 THR A CA 1
ATOM 1068 C C . THR A 1 130 ? 0.245 -11.426 -5.123 1.00 93.69 130 THR A C 1
ATOM 1070 O O . THR A 1 130 ? -0.642 -10.571 -5.116 1.00 93.69 130 THR A O 1
ATOM 1073 N N . ALA A 1 131 ? 1.528 -11.111 -5.336 1.00 94.31 131 ALA A N 1
ATOM 1074 C CA . ALA A 1 131 ? 1.941 -9.736 -5.603 1.00 94.31 131 ALA A CA 1
ATOM 1075 C C . ALA A 1 131 ? 1.178 -9.141 -6.799 1.00 94.31 131 ALA A C 1
ATOM 1077 O O . ALA A 1 131 ? 0.649 -8.037 -6.707 1.00 94.31 131 ALA A O 1
ATOM 1078 N N . ASP A 1 132 ? 1.014 -9.922 -7.869 1.00 94.56 132 ASP A N 1
ATOM 1079 C CA . ASP A 1 132 ? 0.271 -9.505 -9.058 1.00 94.56 132 ASP A CA 1
ATOM 1080 C C . ASP A 1 132 ? -1.200 -9.209 -8.766 1.00 94.56 132 ASP A C 1
ATOM 1082 O O . ASP A 1 132 ? -1.725 -8.230 -9.289 1.00 94.56 132 ASP A O 1
ATOM 1086 N N . GLN A 1 133 ? -1.864 -10.011 -7.931 1.00 95.81 133 GLN A N 1
ATOM 1087 C CA . GLN A 1 133 ? -3.259 -9.763 -7.547 1.00 95.81 133 GLN A CA 1
ATOM 1088 C C . GLN A 1 133 ? -3.409 -8.483 -6.722 1.00 95.81 133 GLN A C 1
ATOM 1090 O O . GLN A 1 133 ? -4.434 -7.811 -6.810 1.00 95.81 133 GLN A O 1
ATOM 1095 N N . VAL A 1 134 ? -2.399 -8.126 -5.927 1.00 96.62 134 VAL A N 1
ATOM 1096 C CA . VAL A 1 134 ? -2.402 -6.868 -5.170 1.00 96.62 134 VAL A CA 1
ATOM 1097 C C . VAL A 1 134 ? -2.094 -5.674 -6.072 1.00 96.62 134 VAL A C 1
ATOM 1099 O O . VAL A 1 134 ? -2.696 -4.620 -5.895 1.00 96.62 134 VAL A O 1
ATOM 1102 N N . LEU A 1 135 ? -1.249 -5.831 -7.098 1.00 96.56 135 LEU A N 1
ATOM 1103 C CA . LEU A 1 135 ? -1.050 -4.786 -8.112 1.00 96.56 135 LEU A CA 1
ATOM 1104 C C . LEU A 1 135 ? -2.358 -4.436 -8.850 1.00 96.56 135 LEU A C 1
ATOM 1106 O O . LEU A 1 135 ? -2.520 -3.290 -9.250 1.00 96.56 135 LEU A O 1
ATOM 1110 N N . ASP A 1 136 ? -3.327 -5.357 -8.952 1.00 96.44 136 ASP A N 1
ATOM 1111 C CA . ASP A 1 136 ? -4.664 -5.082 -9.520 1.00 96.44 136 ASP A CA 1
ATOM 1112 C C . ASP A 1 136 ? -5.555 -4.172 -8.650 1.00 96.44 136 ASP A C 1
ATOM 1114 O O . ASP A 1 136 ? -6.681 -3.855 -9.047 1.00 96.44 136 ASP A O 1
ATOM 1118 N N . TYR A 1 137 ? -5.110 -3.786 -7.450 1.00 96.12 137 TYR A N 1
ATOM 1119 C CA . TYR A 1 137 ? -5.767 -2.756 -6.634 1.00 96.12 137 TYR A CA 1
ATOM 1120 C C . TYR A 1 137 ? -5.289 -1.342 -6.984 1.00 96.12 137 TYR A C 1
ATOM 1122 O O . TYR A 1 137 ? -5.935 -0.369 -6.591 1.00 96.12 137 TYR A O 1
ATOM 1130 N N . LEU A 1 138 ? -4.169 -1.217 -7.701 1.00 96.50 138 LEU A N 1
ATOM 1131 C CA . LEU A 1 138 ? -3.593 0.068 -8.072 1.00 96.50 138 LEU A CA 1
ATOM 1132 C C . LEU A 1 138 ? -4.147 0.533 -9.418 1.00 96.50 138 LEU A C 1
ATOM 1134 O O . LEU A 1 138 ? -4.048 -0.165 -10.424 1.00 96.50 138 LEU A O 1
ATOM 1138 N N . ASP A 1 139 ? -4.677 1.751 -9.440 1.00 95.56 139 ASP A N 1
ATOM 1139 C CA . ASP A 1 139 ? -5.035 2.447 -10.668 1.00 95.56 139 ASP A CA 1
ATOM 1140 C C . ASP A 1 139 ? -3.803 3.210 -11.204 1.00 95.56 139 ASP A C 1
ATOM 1142 O O . ASP A 1 139 ? -3.262 4.079 -10.504 1.00 95.56 139 ASP A O 1
ATOM 1146 N N . PRO A 1 140 ? -3.345 2.933 -12.443 1.00 95.44 140 PRO A N 1
ATOM 1147 C CA . PRO A 1 140 ? -2.168 3.589 -13.007 1.00 95.44 140 PRO A CA 1
ATOM 1148 C C . PRO A 1 140 ? -2.283 5.117 -13.107 1.00 95.44 140 PRO A C 1
ATOM 1150 O O . PRO A 1 140 ? -1.271 5.808 -12.962 1.00 95.44 140 PRO A O 1
ATOM 1153 N N . LYS A 1 141 ? -3.486 5.668 -13.333 1.00 92.81 141 LYS A N 1
ATOM 1154 C CA . LYS A 1 141 ? -3.714 7.121 -13.407 1.00 92.81 141 LYS A CA 1
ATOM 1155 C C . LYS A 1 141 ? -3.626 7.751 -12.023 1.00 92.81 141 LYS A C 1
ATOM 1157 O O . LYS A 1 141 ? -3.008 8.802 -11.885 1.00 92.81 141 LYS A O 1
ATOM 1162 N N . LEU A 1 142 ? -4.188 7.112 -10.996 1.00 93.12 142 LEU A N 1
ATOM 1163 C CA . LEU A 1 142 ? -4.047 7.585 -9.616 1.00 93.12 142 LEU A CA 1
ATOM 1164 C C . LEU A 1 142 ? -2.593 7.518 -9.144 1.00 93.12 142 LEU A C 1
ATOM 1166 O O . LEU A 1 142 ? -2.124 8.467 -8.526 1.00 93.12 142 LEU A O 1
ATOM 1170 N N . MET A 1 143 ? -1.854 6.463 -9.499 1.00 94.25 143 MET A N 1
ATOM 1171 C CA . MET A 1 143 ? -0.414 6.357 -9.229 1.00 94.25 143 MET A CA 1
ATOM 1172 C C . MET A 1 143 ? 0.385 7.484 -9.895 1.00 94.25 143 MET A C 1
ATOM 1174 O O . MET A 1 143 ? 1.271 8.076 -9.275 1.00 94.25 143 MET A O 1
ATOM 1178 N N . TRP A 1 144 ? 0.045 7.816 -11.143 1.00 90.62 144 TRP A N 1
ATOM 1179 C CA . TRP A 1 144 ? 0.637 8.947 -11.855 1.00 90.62 144 TRP A CA 1
ATOM 1180 C C . TRP A 1 144 ? 0.306 10.284 -11.181 1.00 90.62 144 TRP A C 1
ATOM 1182 O O . TRP A 1 144 ? 1.193 11.106 -10.952 1.00 90.62 144 TRP A O 1
ATOM 1192 N N . ASN A 1 145 ? -0.952 10.480 -10.776 1.00 89.56 145 ASN A N 1
ATOM 1193 C CA . ASN A 1 145 ? -1.361 11.662 -10.021 1.00 89.56 145 ASN A CA 1
ATOM 1194 C C . ASN A 1 145 ? -0.620 11.762 -8.683 1.00 89.56 145 ASN A C 1
ATOM 1196 O O . ASN A 1 145 ? -0.201 12.856 -8.323 1.00 89.56 145 ASN A O 1
ATOM 1200 N N . THR A 1 146 ? -0.414 10.653 -7.964 1.00 90.19 146 THR A N 1
ATOM 1201 C CA . THR A 1 146 ? 0.377 10.629 -6.723 1.00 90.19 146 THR A CA 1
ATOM 1202 C C . THR A 1 146 ? 1.803 11.097 -6.968 1.00 90.19 146 THR A C 1
ATOM 1204 O O . THR A 1 146 ? 2.315 11.900 -6.193 1.00 90.19 146 THR A O 1
ATOM 1207 N N . LEU A 1 147 ? 2.434 10.648 -8.055 1.00 87.12 147 LEU A N 1
ATOM 1208 C CA . LEU A 1 147 ? 3.777 11.084 -8.433 1.00 87.12 147 LEU A CA 1
ATOM 1209 C C . LEU A 1 147 ? 3.851 12.595 -8.706 1.00 87.12 147 LEU A C 1
ATOM 1211 O O . LEU A 1 147 ? 4.833 13.222 -8.323 1.00 87.12 147 LEU A O 1
ATOM 1215 N N . LEU A 1 148 ? 2.834 13.182 -9.344 1.00 82.25 148 LEU A N 1
ATOM 1216 C CA . LEU A 1 148 ? 2.835 14.602 -9.719 1.00 82.25 148 LEU A CA 1
ATOM 1217 C C . LEU A 1 148 ? 2.363 15.543 -8.603 1.00 82.25 148 LEU A C 1
ATOM 1219 O O . LEU A 1 148 ? 2.845 16.668 -8.496 1.00 82.25 148 LEU A O 1
ATOM 1223 N N . LYS A 1 149 ? 1.377 15.110 -7.813 1.00 73.50 149 LYS A N 1
ATOM 1224 C CA . LYS A 1 149 ? 0.599 15.974 -6.912 1.00 73.50 149 LYS A CA 1
ATOM 1225 C C . LYS A 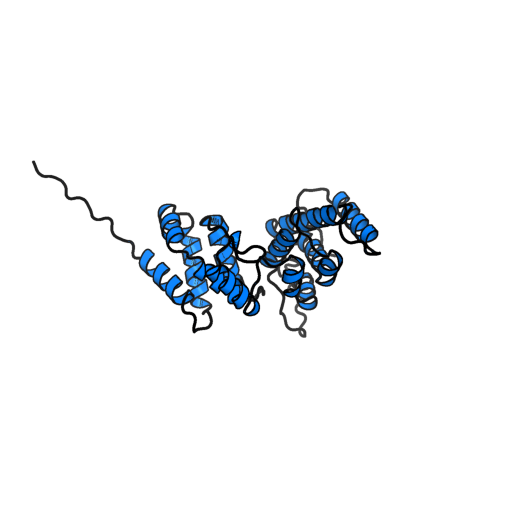1 149 ? 0.864 15.724 -5.431 1.00 73.50 149 LYS A C 1
ATOM 1227 O O . LYS A 1 149 ? 0.313 16.454 -4.609 1.00 73.50 149 LYS A O 1
ATOM 1232 N N . SER A 1 150 ? 1.664 14.717 -5.062 1.00 67.38 150 SER A N 1
ATOM 1233 C CA . SER A 1 150 ? 1.923 14.451 -3.645 1.00 67.38 150 SER A CA 1
ATOM 1234 C C . SER A 1 150 ? 2.532 15.685 -2.975 1.00 67.38 150 SER A C 1
ATOM 1236 O O . SER A 1 150 ? 3.498 16.274 -3.467 1.00 67.38 150 SER A O 1
ATOM 1238 N N . GLU A 1 151 ? 2.000 16.048 -1.808 1.00 64.06 151 GLU A N 1
ATOM 1239 C CA . GLU A 1 151 ? 2.514 17.141 -0.971 1.00 64.06 151 GLU A CA 1
ATOM 1240 C C . GLU A 1 151 ? 3.984 16.914 -0.560 1.00 64.06 151 GLU A C 1
ATOM 1242 O O . GLU A 1 151 ? 4.679 17.837 -0.141 1.00 64.06 151 GLU A O 1
ATOM 1247 N N . GLN A 1 152 ? 4.478 15.677 -0.693 1.00 62.44 152 GLN A N 1
ATOM 1248 C CA . GLN A 1 152 ? 5.858 15.298 -0.406 1.00 62.44 152 GLN A CA 1
ATOM 1249 C C . GLN A 1 152 ? 6.844 15.696 -1.512 1.00 62.44 152 GLN A C 1
ATOM 1251 O O . GLN A 1 152 ? 8.032 15.854 -1.223 1.00 62.44 152 GLN A O 1
ATOM 1256 N N . THR A 1 153 ? 6.373 15.846 -2.751 1.00 55.72 153 THR A N 1
ATOM 1257 C CA . THR A 1 153 ? 7.184 16.183 -3.931 1.00 55.72 153 THR A CA 1
ATOM 1258 C C . THR A 1 153 ? 7.574 17.663 -3.882 1.00 55.72 153 THR A C 1
ATOM 1260 O O . THR A 1 153 ? 8.746 18.017 -3.949 1.00 55.72 153 THR A O 1
ATOM 1263 N N . THR A 1 154 ? 6.640 18.565 -3.588 1.00 52.53 154 THR A N 1
ATOM 1264 C CA . THR A 1 154 ? 6.930 20.003 -3.550 1.00 52.53 154 THR A CA 1
ATOM 1265 C C . THR A 1 154 ? 6.153 20.706 -2.440 1.00 52.53 154 THR A C 1
ATOM 1267 O O . THR A 1 154 ? 4.942 20.573 -2.341 1.00 52.53 154 THR A O 1
ATOM 1270 N N . ASN A 1 155 ? 6.813 21.597 -1.684 1.00 50.66 155 ASN A N 1
ATOM 1271 C CA . ASN A 1 155 ? 6.109 22.643 -0.913 1.00 50.66 155 ASN A CA 1
ATOM 1272 C C . ASN A 1 155 ? 5.296 23.593 -1.825 1.00 50.66 155 ASN A C 1
ATOM 1274 O O . ASN A 1 155 ? 4.588 24.478 -1.349 1.00 50.66 155 ASN A O 1
ATOM 1278 N N . ILE A 1 156 ? 5.429 23.441 -3.143 1.00 46.31 156 ILE A N 1
ATOM 1279 C CA . ILE A 1 156 ? 4.691 24.159 -4.169 1.00 46.31 156 ILE A CA 1
ATOM 1280 C C . ILE A 1 156 ? 3.404 23.377 -4.425 1.00 46.31 156 ILE A C 1
ATOM 1282 O O . ILE A 1 156 ? 3.424 22.312 -5.043 1.00 46.31 156 ILE A O 1
ATOM 1286 N N . LYS A 1 157 ? 2.283 23.914 -3.939 1.00 49.06 157 LYS A N 1
ATOM 1287 C CA . LYS A 1 157 ? 0.946 23.475 -4.341 1.00 49.06 157 LYS A CA 1
ATOM 1288 C C . LYS A 1 157 ? 0.766 23.833 -5.817 1.00 49.06 157 LYS A C 1
ATOM 1290 O O . LYS A 1 157 ? 0.482 24.985 -6.138 1.00 49.06 157 LYS A O 1
ATOM 1295 N N . MET A 1 158 ? 0.965 22.869 -6.712 1.00 50.81 158 MET A N 1
ATOM 1296 C CA . MET A 1 158 ? 0.571 22.999 -8.115 1.00 50.81 158 MET A CA 1
ATOM 1297 C C . MET A 1 158 ? -0.964 23.027 -8.162 1.00 50.81 158 MET A C 1
ATOM 1299 O O . MET A 1 158 ? -1.622 21.989 -8.172 1.00 50.81 158 MET A O 1
ATOM 1303 N N . PHE A 1 159 ? -1.552 24.222 -8.096 1.00 48.22 159 PHE A N 1
ATOM 1304 C CA . PHE A 1 159 ? -2.991 24.423 -8.256 1.00 48.22 159 PHE A CA 1
ATOM 1305 C C . PHE A 1 159 ? -3.361 24.337 -9.742 1.00 48.22 159 PHE A C 1
ATOM 1307 O O . PHE A 1 159 ? -3.654 25.350 -10.372 1.00 48.22 159 PHE A O 1
ATOM 1314 N N . GLU A 1 160 ? -3.359 23.136 -10.316 1.00 49.56 160 GLU A N 1
ATOM 1315 C CA . GLU A 1 160 ? -4.067 22.915 -11.577 1.00 49.56 160 GLU A CA 1
ATOM 1316 C C . GLU A 1 160 ? -5.551 22.672 -11.289 1.00 49.56 160 GLU A C 1
ATOM 1318 O O . GLU A 1 160 ? -5.922 21.814 -10.487 1.00 49.56 160 GLU A O 1
ATOM 1323 N N . LYS A 1 161 ? -6.401 23.492 -11.914 1.00 48.78 161 LYS A N 1
ATOM 1324 C CA . LYS A 1 161 ? -7.823 23.643 -11.584 1.00 48.78 161 LYS A CA 1
ATOM 1325 C C . LYS A 1 161 ? -8.735 22.510 -12.071 1.00 48.78 161 LYS A C 1
ATOM 1327 O O . LYS A 1 161 ? -9.862 22.453 -11.599 1.00 48.78 161 LYS A O 1
ATOM 1332 N N . ASP A 1 162 ? -8.274 21.606 -12.939 1.00 47.22 162 ASP A N 1
ATOM 1333 C CA . ASP A 1 162 ? -9.203 20.840 -13.793 1.00 47.22 162 ASP A CA 1
ATOM 1334 C C . ASP A 1 162 ? -8.980 19.319 -13.876 1.00 47.22 162 ASP A C 1
ATOM 1336 O O . ASP A 1 162 ? -9.384 18.667 -14.835 1.00 47.22 162 ASP A O 1
ATOM 1340 N N . SER A 1 163 ? -8.417 18.680 -12.853 1.00 50.09 163 SER A N 1
ATOM 1341 C CA . SER A 1 163 ? -8.499 17.216 -12.748 1.00 50.09 163 SER A CA 1
ATOM 1342 C C . SER A 1 163 ? -8.763 16.814 -11.312 1.00 50.09 163 SER A C 1
ATOM 1344 O O . SER A 1 163 ? -8.093 17.308 -10.408 1.00 50.09 163 SER A O 1
ATOM 1346 N N . THR A 1 164 ? -9.749 15.936 -11.102 1.00 58.28 164 THR A N 1
ATOM 1347 C CA . THR A 1 164 ? -10.085 15.328 -9.807 1.00 58.28 164 THR A CA 1
ATOM 1348 C C . THR A 1 164 ? -8.811 15.136 -8.984 1.00 58.28 164 THR A C 1
ATOM 1350 O O . THR A 1 164 ? -7.944 14.352 -9.372 1.00 58.28 164 THR A O 1
ATOM 1353 N N . ASN A 1 165 ? -8.658 15.892 -7.890 1.00 67.81 165 ASN A N 1
ATOM 1354 C CA . ASN A 1 165 ? -7.468 15.903 -7.022 1.00 67.81 165 ASN A CA 1
ATOM 1355 C C . ASN A 1 165 ? -7.321 14.609 -6.204 1.00 67.81 165 ASN A C 1
ATOM 1357 O O . ASN A 1 165 ? -6.868 14.620 -5.066 1.00 67.81 165 ASN A O 1
ATOM 1361 N N . GLN A 1 166 ? -7.742 13.489 -6.776 1.00 85.50 166 GLN A N 1
ATOM 1362 C CA . GLN A 1 166 ? -7.620 12.176 -6.189 1.00 85.50 166 GLN A CA 1
ATOM 1363 C C . GLN A 1 166 ? -6.258 11.608 -6.558 1.00 85.50 166 GLN A C 1
ATOM 1365 O O . GLN A 1 166 ? -5.870 11.534 -7.729 1.00 85.50 166 GLN A O 1
ATOM 1370 N N . PHE A 1 167 ? -5.539 11.236 -5.517 1.00 90.19 167 PHE A N 1
ATOM 1371 C CA . PHE A 1 167 ? -4.270 10.551 -5.573 1.00 90.19 167 PHE A CA 1
ATOM 1372 C C . PHE A 1 167 ? -4.129 9.733 -4.292 1.00 90.19 167 PHE A C 1
ATOM 1374 O O . PHE A 1 167 ? -4.735 10.044 -3.260 1.00 90.19 167 PHE A O 1
ATOM 1381 N N . TYR A 1 168 ? -3.345 8.668 -4.383 1.00 94.12 168 TYR A N 1
ATOM 1382 C CA . TYR A 1 168 ? -3.084 7.793 -3.255 1.00 94.12 168 TYR A CA 1
ATOM 1383 C C . TYR A 1 168 ? -2.204 8.454 -2.186 1.00 94.12 168 TYR A C 1
ATOM 1385 O O . TYR A 1 168 ? -1.333 9.264 -2.514 1.00 94.12 168 TYR A O 1
ATOM 1393 N N . ASP A 1 169 ? -2.365 8.015 -0.935 1.00 93.00 169 ASP A N 1
ATOM 1394 C CA . ASP A 1 169 ? -1.442 8.274 0.170 1.00 93.00 169 ASP A CA 1
ATOM 1395 C C . ASP A 1 169 ? -0.106 7.580 -0.114 1.00 93.00 169 ASP A C 1
ATOM 1397 O O . ASP A 1 169 ? 0.065 6.363 0.037 1.00 93.00 169 ASP A O 1
ATOM 1401 N N . ALA A 1 170 ? 0.878 8.375 -0.530 1.00 92.94 170 ALA A N 1
ATOM 1402 C CA . ALA A 1 170 ? 2.187 7.871 -0.919 1.00 92.94 170 ALA A CA 1
ATOM 1403 C C . ALA A 1 170 ? 2.905 7.132 0.227 1.00 92.94 170 ALA A C 1
ATOM 1405 O O . ALA A 1 170 ? 3.706 6.230 -0.036 1.00 92.94 170 ALA A O 1
ATOM 1406 N N . ARG A 1 171 ? 2.610 7.463 1.495 1.00 92.56 171 ARG A N 1
ATOM 1407 C CA . ARG A 1 171 ? 3.226 6.814 2.665 1.00 92.56 171 ARG A CA 1
ATOM 1408 C C . ARG A 1 171 ? 2.822 5.344 2.743 1.00 92.56 171 ARG A C 1
ATOM 1410 O O . ARG A 1 171 ? 3.650 4.497 3.088 1.00 92.56 171 ARG A O 1
ATOM 1417 N N . PHE A 1 172 ? 1.569 5.042 2.411 1.00 94.88 172 PHE A N 1
ATOM 1418 C CA . PHE A 1 172 ? 1.059 3.678 2.342 1.00 94.88 172 PHE A CA 1
ATOM 1419 C C . PHE A 1 172 ? 1.553 2.955 1.094 1.00 94.88 172 PHE A C 1
ATOM 1421 O O . PHE A 1 172 ? 2.134 1.876 1.212 1.00 94.88 172 PHE A O 1
ATOM 1428 N N . ILE A 1 173 ? 1.402 3.568 -0.083 1.00 95.88 173 ILE A N 1
ATOM 1429 C CA . ILE A 1 173 ? 1.752 2.919 -1.351 1.00 95.88 173 ILE A CA 1
ATOM 1430 C C . ILE A 1 173 ? 3.231 2.534 -1.398 1.00 95.88 173 ILE A C 1
ATOM 1432 O O . ILE A 1 173 ? 3.551 1.410 -1.768 1.00 95.88 173 ILE A O 1
ATOM 1436 N N . LEU A 1 174 ? 4.155 3.394 -0.960 1.00 95.12 174 LEU A N 1
ATOM 1437 C CA . LEU A 1 174 ? 5.583 3.046 -0.953 1.00 95.12 174 LEU A CA 1
ATOM 1438 C C . LEU A 1 174 ? 5.880 1.818 -0.081 1.00 95.12 174 LEU A C 1
ATOM 1440 O O . LEU A 1 174 ? 6.688 0.968 -0.460 1.00 95.12 174 LEU A O 1
ATOM 1444 N N . ARG A 1 175 ? 5.214 1.698 1.075 1.00 94.69 175 ARG A N 1
ATOM 1445 C CA . ARG A 1 175 ? 5.358 0.533 1.963 1.00 94.69 175 ARG A CA 1
ATOM 1446 C C . ARG A 1 175 ? 4.756 -0.710 1.333 1.00 94.69 175 ARG A C 1
ATOM 1448 O O . ARG A 1 175 ? 5.393 -1.758 1.373 1.00 94.69 175 ARG A O 1
ATOM 1455 N N . LEU A 1 176 ? 3.591 -0.582 0.701 1.00 95.44 176 LEU A N 1
ATOM 1456 C CA . LEU A 1 176 ? 2.979 -1.660 -0.062 1.00 95.44 176 LEU A CA 1
ATOM 1457 C C . LEU A 1 176 ? 3.945 -2.175 -1.134 1.00 95.44 176 LEU A C 1
ATOM 1459 O O . LEU A 1 176 ? 4.302 -3.349 -1.099 1.00 95.44 176 LEU A O 1
ATOM 1463 N N . LEU A 1 177 ? 4.444 -1.305 -2.019 1.00 96.38 177 LEU A N 1
ATOM 1464 C CA . LEU A 1 177 ? 5.384 -1.686 -3.079 1.00 96.38 177 LEU A CA 1
ATOM 1465 C C . LEU A 1 177 ? 6.629 -2.378 -2.507 1.00 96.38 177 LEU A C 1
ATOM 1467 O O . LEU A 1 177 ? 7.073 -3.386 -3.051 1.00 96.38 177 LEU A O 1
ATOM 1471 N N . ALA A 1 178 ? 7.155 -1.903 -1.372 1.00 94.69 178 ALA A N 1
ATOM 1472 C CA . ALA A 1 178 ? 8.284 -2.553 -0.712 1.00 94.69 178 ALA A CA 1
ATOM 1473 C C . ALA A 1 178 ? 7.959 -3.992 -0.280 1.00 94.69 178 ALA A C 1
ATOM 1475 O O . ALA A 1 178 ? 8.824 -4.857 -0.407 1.00 94.69 178 ALA A O 1
ATOM 1476 N N . THR A 1 179 ? 6.738 -4.261 0.197 1.00 92.62 179 THR A N 1
ATOM 1477 C CA . THR A 1 179 ? 6.296 -5.618 0.574 1.00 92.62 179 THR A CA 1
ATOM 1478 C C . THR A 1 179 ? 6.013 -6.530 -0.620 1.00 92.62 179 THR A C 1
ATOM 1480 O O . THR A 1 179 ? 6.192 -7.738 -0.502 1.00 92.62 179 THR A O 1
ATOM 1483 N N . LEU A 1 180 ? 5.606 -5.982 -1.771 1.00 93.75 180 LEU A N 1
ATOM 1484 C CA . LEU A 1 180 ? 5.314 -6.780 -2.969 1.00 93.75 180 LEU A CA 1
ATOM 1485 C C . LEU A 1 180 ? 6.583 -7.334 -3.632 1.00 93.75 180 LEU A C 1
ATOM 1487 O O . LEU A 1 180 ? 6.540 -8.411 -4.225 1.00 93.75 180 LEU A O 1
ATOM 1491 N N . ILE A 1 181 ? 7.710 -6.632 -3.482 1.00 90.94 181 ILE A N 1
ATOM 1492 C CA . ILE A 1 181 ? 9.025 -6.987 -4.046 1.00 90.94 181 ILE A CA 1
ATOM 1493 C C . ILE A 1 181 ? 9.959 -7.541 -2.952 1.00 90.94 181 ILE A C 1
ATOM 1495 O O . ILE A 1 181 ? 11.161 -7.273 -2.936 1.00 90.94 181 ILE A O 1
ATOM 1499 N N . ASP A 1 182 ? 9.413 -8.222 -1.943 1.00 84.81 182 ASP A N 1
ATOM 1500 C CA . ASP A 1 182 ? 10.243 -8.847 -0.911 1.00 84.81 182 ASP A CA 1
ATOM 1501 C C . ASP A 1 182 ? 10.949 -10.107 -1.438 1.00 84.81 182 ASP A C 1
ATOM 1503 O O . ASP A 1 182 ? 10.597 -10.668 -2.473 1.00 84.81 182 ASP A O 1
ATOM 1507 N N . HIS A 1 183 ? 11.976 -10.570 -0.730 1.00 74.69 183 HIS A N 1
ATOM 1508 C CA . HIS A 1 183 ? 12.752 -11.725 -1.179 1.00 74.69 183 HIS A CA 1
ATOM 1509 C C . HIS A 1 183 ? 11.873 -12.977 -1.348 1.00 74.69 183 HIS A C 1
ATOM 1511 O O . HIS A 1 183 ? 11.193 -13.403 -0.415 1.00 74.69 183 HIS A O 1
ATOM 1517 N N . GLY A 1 184 ? 11.927 -13.588 -2.535 1.00 75.38 184 GLY A N 1
ATOM 1518 C CA . GLY A 1 184 ? 11.189 -14.810 -2.859 1.00 75.38 184 GLY A CA 1
ATOM 1519 C C . GLY A 1 184 ? 9.740 -14.597 -3.307 1.00 75.38 184 GLY A C 1
ATOM 1520 O O . GLY A 1 184 ? 9.062 -15.585 -3.604 1.00 75.38 184 GLY A O 1
ATOM 1521 N N . THR A 1 185 ? 9.247 -13.355 -3.394 1.00 82.19 185 THR A N 1
ATOM 1522 C CA . THR A 1 185 ? 7.941 -13.095 -4.007 1.00 82.19 185 THR A CA 1
ATOM 1523 C C . THR A 1 185 ? 8.042 -13.207 -5.528 1.00 82.19 185 THR A C 1
ATOM 1525 O O . THR A 1 185 ? 8.910 -12.628 -6.175 1.00 82.19 185 THR A O 1
ATOM 1528 N N . LYS A 1 186 ? 7.128 -13.971 -6.134 1.00 86.56 186 LYS A N 1
ATOM 1529 C CA . LYS A 1 186 ? 6.951 -13.964 -7.589 1.00 86.56 186 LYS A CA 1
ATOM 1530 C C . LYS A 1 186 ? 6.046 -12.790 -7.944 1.00 86.56 186 LYS A C 1
ATOM 1532 O O . LYS A 1 186 ? 4.878 -12.783 -7.557 1.00 86.56 186 LYS A O 1
ATOM 1537 N N . MET A 1 187 ? 6.599 -11.810 -8.644 1.00 91.31 187 MET A N 1
ATOM 1538 C CA . MET A 1 187 ? 5.894 -10.618 -9.104 1.00 91.31 187 MET A CA 1
ATOM 1539 C C . MET A 1 187 ? 6.240 -10.364 -10.565 1.00 91.31 187 MET A C 1
ATOM 1541 O O . MET A 1 187 ? 7.422 -10.349 -10.918 1.00 91.31 187 MET A O 1
ATOM 1545 N N . ASN A 1 188 ? 5.217 -10.101 -11.375 1.00 92.31 188 ASN A N 1
ATOM 1546 C CA . ASN A 1 188 ? 5.373 -9.712 -12.760 1.00 92.31 188 ASN A CA 1
ATOM 1547 C C . ASN A 1 188 ? 6.022 -8.323 -12.857 1.00 92.31 188 ASN A C 1
ATOM 1549 O O . ASN A 1 188 ? 5.417 -7.298 -12.525 1.00 92.31 188 ASN A O 1
ATOM 1553 N N . SER A 1 189 ? 7.261 -8.285 -13.344 1.00 93.44 189 SER A N 1
ATOM 1554 C CA . SER A 1 189 ? 8.044 -7.046 -13.432 1.00 93.44 189 SER A CA 1
ATOM 1555 C C . SER A 1 189 ? 7.395 -6.008 -14.345 1.00 93.44 189 SER A C 1
ATOM 1557 O O . SER A 1 189 ? 7.406 -4.817 -14.031 1.00 93.44 189 SER A O 1
ATOM 1559 N N . ARG A 1 190 ? 6.792 -6.451 -15.458 1.00 92.88 190 ARG A N 1
ATOM 1560 C CA . ARG A 1 190 ? 6.113 -5.560 -16.404 1.00 92.88 190 ARG A CA 1
ATOM 1561 C C . ARG A 1 190 ? 4.864 -4.955 -15.776 1.00 92.88 190 ARG A C 1
ATOM 1563 O O . ARG A 1 190 ? 4.680 -3.748 -15.856 1.00 92.88 190 ARG A O 1
ATOM 1570 N N . LYS A 1 191 ? 4.079 -5.758 -15.058 1.00 94.81 191 LYS A N 1
ATOM 1571 C CA . LYS A 1 191 ? 2.890 -5.283 -14.342 1.00 94.81 191 LYS A CA 1
ATOM 1572 C C . LYS A 1 191 ? 3.233 -4.211 -13.309 1.00 94.81 191 LYS A C 1
ATOM 1574 O O . LYS A 1 191 ? 2.558 -3.191 -13.249 1.00 94.81 191 LYS A O 1
ATOM 1579 N N . PHE A 1 192 ? 4.304 -4.408 -12.536 1.00 96.00 192 PHE A N 1
ATOM 1580 C CA . PHE A 1 192 ? 4.784 -3.417 -11.565 1.00 96.00 192 PHE A CA 1
ATOM 1581 C C . PHE A 1 192 ? 5.138 -2.069 -12.218 1.00 96.00 192 PHE A C 1
ATOM 1583 O O . PHE A 1 192 ? 4.882 -1.003 -11.651 1.00 96.00 192 PHE A O 1
ATOM 1590 N N . ILE A 1 193 ? 5.720 -2.115 -13.419 1.00 95.38 193 ILE A N 1
ATOM 1591 C CA . ILE A 1 193 ? 6.044 -0.931 -14.219 1.00 95.38 193 ILE A CA 1
ATOM 1592 C C . ILE A 1 193 ? 4.769 -0.285 -14.774 1.00 95.38 193 ILE A C 1
ATOM 1594 O O . ILE A 1 193 ? 4.604 0.924 -14.634 1.00 95.38 193 ILE A O 1
ATOM 1598 N N . ASP A 1 194 ? 3.865 -1.077 -15.351 1.00 95.19 194 ASP A N 1
ATOM 1599 C CA . ASP A 1 194 ? 2.640 -0.595 -15.999 1.00 95.19 194 ASP A CA 1
ATOM 1600 C C . ASP A 1 194 ? 1.690 0.101 -15.004 1.00 95.19 194 ASP A C 1
ATOM 1602 O O . ASP A 1 194 ? 0.998 1.051 -15.370 1.00 95.19 194 ASP A O 1
ATOM 1606 N N . VAL A 1 195 ? 1.699 -0.296 -13.723 1.00 96.38 195 VAL A N 1
ATOM 1607 C CA . VAL A 1 195 ? 0.965 0.408 -12.649 1.00 96.38 195 VAL A CA 1
ATOM 1608 C C . VAL A 1 195 ? 1.722 1.606 -12.062 1.00 96.38 195 VAL A C 1
ATOM 1610 O O . VAL A 1 195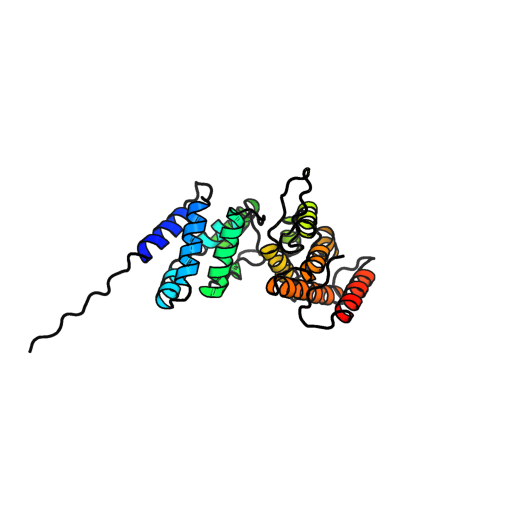 ? 1.353 2.113 -11.007 1.00 96.38 195 VAL A O 1
ATOM 1613 N N . ASN A 1 196 ? 2.787 2.081 -12.712 1.00 96.44 196 ASN A N 1
ATOM 1614 C CA . ASN A 1 196 ? 3.625 3.199 -12.262 1.00 96.44 196 ASN A CA 1
ATOM 1615 C C . ASN A 1 196 ? 4.324 2.984 -10.902 1.00 96.44 196 ASN A C 1
ATOM 1617 O O . ASN A 1 196 ? 4.770 3.951 -10.279 1.00 96.44 196 ASN A O 1
ATOM 1621 N N . GLY A 1 197 ? 4.489 1.736 -10.443 1.00 96.69 197 GLY A N 1
ATOM 1622 C CA . GLY A 1 197 ? 5.167 1.428 -9.178 1.00 96.69 197 GLY A CA 1
ATOM 1623 C C . GLY A 1 197 ? 6.634 1.866 -9.177 1.00 96.69 197 GLY A C 1
ATOM 1624 O O . GLY A 1 197 ? 7.106 2.498 -8.229 1.00 96.69 197 GLY A O 1
ATOM 1625 N N . LEU A 1 198 ? 7.343 1.599 -10.279 1.00 96.38 198 LEU A N 1
ATOM 1626 C CA . LEU A 1 198 ? 8.740 2.005 -10.448 1.00 96.38 198 LEU A CA 1
ATOM 1627 C C . LEU A 1 198 ? 8.883 3.530 -10.538 1.00 96.38 198 LEU A C 1
ATOM 1629 O O . LEU A 1 198 ? 9.740 4.111 -9.874 1.00 96.38 198 LEU A O 1
ATOM 1633 N N . SER A 1 199 ? 8.020 4.174 -11.326 1.00 95.25 199 SER A N 1
ATOM 1634 C CA . SER A 1 199 ? 8.003 5.628 -11.506 1.00 95.25 199 SER A CA 1
ATOM 1635 C C . SER A 1 199 ? 7.796 6.350 -10.174 1.00 95.25 199 SER A C 1
ATOM 1637 O O . SER A 1 199 ? 8.566 7.250 -9.835 1.00 95.25 199 SER A O 1
ATOM 1639 N N . LEU A 1 200 ? 6.815 5.909 -9.375 1.00 95.00 200 LEU A N 1
ATOM 1640 C CA . LEU A 1 200 ? 6.559 6.470 -8.049 1.00 95.00 200 LEU A CA 1
ATOM 1641 C C . LEU A 1 200 ? 7.765 6.301 -7.118 1.00 95.00 200 LEU A C 1
ATOM 1643 O O . LEU A 1 200 ? 8.114 7.240 -6.407 1.00 95.00 200 LEU A O 1
ATOM 1647 N N . ALA A 1 201 ? 8.428 5.140 -7.134 1.00 95.88 201 ALA A N 1
ATOM 1648 C CA . ALA A 1 201 ? 9.622 4.916 -6.323 1.00 95.88 201 ALA A CA 1
ATOM 1649 C C . ALA A 1 201 ? 10.7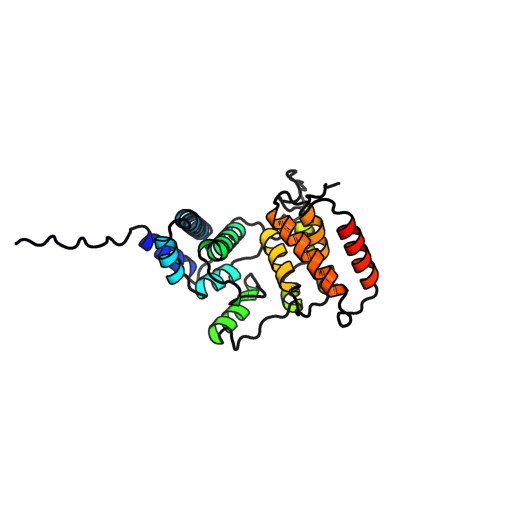64 5.875 -6.698 1.00 95.88 201 ALA A C 1
ATOM 1651 O O . ALA A 1 201 ? 11.407 6.419 -5.805 1.00 95.88 201 ALA A O 1
ATOM 1652 N N . PHE A 1 202 ? 10.987 6.151 -7.987 1.00 94.88 202 PHE A N 1
ATOM 1653 C CA . PHE A 1 202 ? 11.953 7.171 -8.408 1.00 94.88 202 PHE A CA 1
ATOM 1654 C C . PHE A 1 202 ? 11.566 8.566 -7.912 1.00 94.88 202 PHE A C 1
ATOM 1656 O O . PHE A 1 202 ? 12.380 9.221 -7.262 1.00 94.88 202 PHE A O 1
ATOM 1663 N N . ALA A 1 203 ? 10.327 9.008 -8.140 1.00 92.69 203 ALA A N 1
ATOM 1664 C CA . ALA A 1 203 ? 9.873 10.328 -7.693 1.00 92.69 203 ALA A CA 1
ATOM 1665 C C . ALA A 1 203 ? 9.961 10.496 -6.168 1.00 92.69 203 ALA A C 1
ATOM 1667 O O . ALA A 1 203 ? 10.375 11.542 -5.665 1.00 92.69 203 ALA A O 1
ATOM 1668 N N . ALA A 1 204 ? 9.659 9.433 -5.421 1.00 92.75 204 ALA A N 1
ATOM 1669 C CA . ALA A 1 204 ? 9.718 9.430 -3.968 1.00 92.75 204 ALA A CA 1
ATOM 1670 C C . ALA A 1 204 ? 11.138 9.589 -3.398 1.00 92.75 204 ALA A C 1
ATOM 1672 O O . ALA A 1 204 ? 11.281 9.958 -2.234 1.00 92.75 204 ALA A O 1
ATOM 1673 N N . THR A 1 205 ? 12.199 9.394 -4.190 1.00 93.06 205 THR A N 1
ATOM 1674 C CA . THR A 1 205 ? 13.580 9.704 -3.760 1.00 93.06 205 THR A CA 1
ATOM 1675 C C . THR A 1 205 ? 13.841 11.203 -3.588 1.00 93.06 205 THR A C 1
ATOM 1677 O O . THR A 1 205 ? 14.783 11.607 -2.905 1.00 93.06 205 THR A O 1
ATOM 1680 N N . SER A 1 206 ? 12.971 12.045 -4.132 1.00 90.00 206 SER A N 1
ATOM 1681 C CA . SER A 1 206 ? 13.034 13.497 -3.992 1.00 90.00 206 SER A CA 1
ATOM 1682 C C . SER A 1 206 ? 12.075 14.044 -2.927 1.00 90.00 206 SER A C 1
ATOM 1684 O O . SER A 1 206 ? 12.077 15.248 -2.653 1.00 90.00 206 SER A O 1
ATOM 1686 N N . PHE A 1 207 ? 11.301 13.176 -2.264 1.00 89.38 207 PHE A N 1
ATOM 1687 C CA . PHE A 1 207 ? 10.367 13.589 -1.220 1.00 89.38 207 PHE A CA 1
ATOM 1688 C C . PHE A 1 207 ? 11.056 14.323 -0.069 1.00 89.38 207 PHE A C 1
ATOM 1690 O O . PHE A 1 207 ? 12.203 14.031 0.279 1.00 89.38 207 PHE A O 1
ATOM 1697 N N . VAL A 1 208 ? 10.346 15.263 0.560 1.00 87.19 208 VAL A N 1
ATOM 1698 C CA . VAL A 1 208 ? 10.839 16.018 1.728 1.00 87.19 208 VAL A CA 1
ATOM 1699 C C . VAL A 1 208 ? 11.140 15.085 2.902 1.00 87.19 208 VAL A C 1
ATOM 1701 O O . VAL A 1 208 ? 12.185 15.217 3.551 1.00 87.19 208 VAL A O 1
ATOM 1704 N N . SER A 1 209 ? 10.269 14.109 3.160 1.00 89.25 209 SER A N 1
ATOM 1705 C CA . SER A 1 209 ? 10.436 13.216 4.299 1.00 89.25 209 SER A CA 1
ATOM 1706 C C . SER A 1 209 ? 11.491 12.129 4.065 1.00 89.25 209 SER A C 1
ATOM 1708 O O . SER A 1 209 ? 11.487 11.398 3.074 1.00 89.25 209 SER A O 1
ATOM 1710 N N . ARG A 1 210 ? 12.423 12.002 5.019 1.00 91.75 210 ARG A N 1
ATOM 1711 C CA . ARG A 1 210 ? 13.532 11.033 4.960 1.00 91.75 210 ARG A CA 1
ATOM 1712 C C . ARG A 1 210 ? 13.056 9.581 5.034 1.00 91.75 210 ARG A C 1
ATOM 1714 O O . ARG A 1 210 ? 13.695 8.715 4.441 1.00 91.75 210 ARG A O 1
ATOM 1721 N N . SER A 1 211 ? 11.977 9.311 5.768 1.00 91.94 211 SER A N 1
ATOM 1722 C CA . SER A 1 211 ? 11.453 7.951 5.956 1.00 91.94 211 SER A CA 1
ATOM 1723 C C . SER A 1 211 ? 10.934 7.374 4.635 1.00 91.94 211 SER A C 1
ATOM 1725 O O . SER A 1 211 ? 11.318 6.282 4.226 1.00 91.94 211 SER A O 1
ATOM 1727 N N . GLU A 1 212 ? 10.150 8.161 3.908 1.00 92.31 212 GLU A N 1
ATOM 1728 C CA . GLU A 1 212 ? 9.566 7.817 2.616 1.00 92.31 212 GLU A CA 1
ATOM 1729 C C . GLU A 1 212 ? 10.659 7.665 1.557 1.00 92.31 212 GLU A C 1
ATOM 1731 O O . GLU A 1 212 ? 10.659 6.668 0.837 1.00 92.31 212 GLU A O 1
ATOM 1736 N N . ARG A 1 213 ? 11.663 8.558 1.541 1.00 94.44 213 ARG A N 1
ATOM 1737 C CA . ARG A 1 213 ? 12.856 8.376 0.695 1.00 94.44 213 ARG A CA 1
ATOM 1738 C C . ARG A 1 213 ? 13.565 7.053 0.975 1.00 94.44 213 ARG A C 1
ATOM 1740 O O . ARG A 1 213 ? 13.987 6.375 0.045 1.00 94.44 213 ARG A O 1
ATOM 1747 N N . CYS A 1 214 ? 13.715 6.672 2.245 1.00 95.81 214 CYS A N 1
ATOM 1748 C CA . CYS A 1 214 ? 14.357 5.409 2.617 1.00 95.81 214 CYS A CA 1
ATOM 1749 C C . CYS A 1 214 ? 13.610 4.207 2.020 1.00 95.81 214 CYS A C 1
ATOM 1751 O O . CYS A 1 214 ? 14.227 3.323 1.426 1.00 95.81 214 CYS A O 1
ATOM 1753 N N . ILE A 1 215 ? 12.278 4.210 2.121 1.00 96.00 215 ILE A N 1
ATOM 1754 C CA . ILE A 1 215 ? 11.426 3.162 1.551 1.00 96.00 215 ILE A CA 1
ATOM 1755 C C . ILE A 1 215 ? 11.511 3.175 0.020 1.00 96.00 215 ILE A C 1
ATOM 1757 O O . ILE A 1 215 ? 11.629 2.117 -0.587 1.00 96.00 215 ILE A O 1
ATOM 1761 N N . ALA A 1 216 ? 11.537 4.349 -0.608 1.00 96.25 216 ALA A N 1
ATOM 1762 C CA . ALA A 1 216 ? 11.710 4.486 -2.050 1.00 96.25 216 ALA A CA 1
ATOM 1763 C C . ALA A 1 216 ? 13.024 3.848 -2.541 1.00 96.25 216 ALA A C 1
ATOM 1765 O O . ALA A 1 216 ? 13.008 2.990 -3.423 1.00 96.25 216 ALA A O 1
ATOM 1766 N N . TYR A 1 217 ? 14.158 4.169 -1.906 1.00 96.75 217 TYR A N 1
ATOM 1767 C CA . TYR A 1 217 ? 15.440 3.524 -2.213 1.00 96.75 217 TYR A CA 1
ATOM 1768 C C . TYR A 1 217 ? 15.416 2.013 -1.958 1.00 96.75 217 TYR A C 1
ATOM 1770 O O . TYR A 1 217 ? 16.025 1.253 -2.715 1.00 96.75 217 TYR A O 1
ATOM 1778 N N . LEU A 1 218 ? 14.704 1.557 -0.922 1.00 96.50 218 LEU A N 1
ATOM 1779 C CA . LEU A 1 218 ? 14.514 0.132 -0.659 1.00 96.50 218 LEU A CA 1
ATOM 1780 C C . LEU A 1 218 ? 13.745 -0.553 -1.798 1.00 96.50 218 LEU A C 1
ATOM 1782 O O . LEU A 1 218 ? 14.179 -1.613 -2.245 1.00 96.50 218 LEU A O 1
ATOM 1786 N N . VAL A 1 219 ? 12.658 0.054 -2.284 1.00 97.19 219 VAL A N 1
ATOM 1787 C CA . VAL A 1 219 ? 11.878 -0.437 -3.432 1.00 97.19 219 VAL A CA 1
ATOM 1788 C C . VAL A 1 219 ? 12.764 -0.541 -4.670 1.00 97.19 219 VAL A C 1
ATOM 1790 O O . VAL A 1 219 ? 12.839 -1.611 -5.266 1.00 97.19 219 VAL A O 1
ATOM 1793 N N . LEU A 1 220 ? 13.504 0.519 -5.013 1.00 97.12 220 LEU A N 1
ATOM 1794 C CA . LEU A 1 220 ? 14.402 0.527 -6.175 1.00 97.12 220 LEU A CA 1
ATOM 1795 C C . LEU A 1 220 ? 15.489 -0.549 -6.068 1.00 97.12 220 LEU A C 1
ATOM 1797 O O . LEU A 1 220 ? 15.751 -1.277 -7.026 1.00 97.12 220 LEU A O 1
ATOM 1801 N N . ARG A 1 221 ? 16.100 -0.697 -4.886 1.00 95.44 221 ARG A N 1
ATOM 1802 C CA . ARG A 1 221 ? 17.109 -1.733 -4.633 1.00 95.44 221 ARG A CA 1
ATOM 1803 C C . ARG A 1 221 ? 16.520 -3.136 -4.776 1.00 95.44 221 ARG A C 1
ATOM 1805 O O . ARG A 1 221 ? 17.159 -3.990 -5.382 1.00 95.44 221 ARG A O 1
ATOM 1812 N N . ARG A 1 222 ? 15.342 -3.386 -4.197 1.00 95.25 222 ARG A N 1
ATOM 1813 C CA . ARG A 1 222 ? 14.650 -4.682 -4.272 1.00 95.25 222 ARG A CA 1
ATOM 1814 C C . ARG A 1 222 ? 14.251 -5.018 -5.703 1.00 95.25 222 ARG A C 1
ATOM 1816 O O . ARG A 1 222 ? 14.510 -6.126 -6.150 1.00 95.25 222 ARG A O 1
ATOM 1823 N N . PHE A 1 223 ? 13.728 -4.045 -6.442 1.00 95.31 223 PHE A N 1
ATOM 1824 C CA . PHE A 1 223 ? 13.349 -4.228 -7.838 1.00 95.31 223 PHE A CA 1
ATOM 1825 C C . PHE A 1 223 ? 14.558 -4.505 -8.741 1.00 95.31 223 PHE A C 1
ATOM 1827 O O . PHE A 1 223 ? 14.495 -5.395 -9.582 1.00 95.31 223 PHE A O 1
ATOM 1834 N N . LEU A 1 224 ? 15.693 -3.827 -8.523 1.00 94.75 224 LEU A N 1
ATOM 1835 C CA . LEU A 1 224 ? 16.937 -4.155 -9.226 1.00 94.75 224 LEU A CA 1
ATOM 1836 C C . LEU A 1 224 ? 17.372 -5.602 -8.955 1.00 94.75 224 LEU A C 1
ATOM 1838 O O . LEU A 1 224 ? 17.717 -6.309 -9.896 1.00 94.75 224 LEU A O 1
ATOM 1842 N N . LEU A 1 225 ? 17.339 -6.044 -7.692 1.00 92.56 225 LEU A N 1
ATOM 1843 C CA . LEU A 1 225 ? 17.676 -7.428 -7.342 1.00 92.56 225 LEU A CA 1
ATOM 1844 C C . LEU A 1 225 ? 16.741 -8.420 -8.045 1.00 92.56 225 LEU A C 1
ATOM 1846 O O . LEU A 1 225 ? 17.240 -9.324 -8.709 1.00 92.56 225 LEU A O 1
ATOM 1850 N N . HIS A 1 226 ? 15.428 -8.182 -7.990 1.00 91.94 226 HIS A N 1
ATOM 1851 C CA . HIS A 1 226 ? 14.402 -8.988 -8.663 1.00 91.94 226 HIS A CA 1
ATOM 1852 C C . HIS A 1 226 ? 14.664 -9.134 -10.166 1.00 91.94 226 HIS A C 1
ATOM 1854 O O . HIS A 1 226 ? 14.672 -10.240 -10.698 1.00 91.94 226 HIS A O 1
ATOM 1860 N N . LEU A 1 227 ? 14.969 -8.031 -10.859 1.00 91.62 227 LEU A N 1
ATOM 1861 C CA . LEU A 1 227 ? 15.288 -8.068 -12.289 1.00 91.62 227 LEU A CA 1
ATOM 1862 C C . LEU A 1 227 ? 16.581 -8.838 -12.591 1.00 91.62 227 LEU A C 1
ATOM 1864 O O . LEU A 1 227 ? 16.702 -9.428 -13.662 1.00 91.62 227 LEU A O 1
ATOM 1868 N N . THR A 1 228 ? 17.562 -8.834 -11.689 1.00 89.50 228 THR A N 1
ATOM 1869 C CA . THR A 1 228 ? 18.831 -9.552 -11.904 1.00 89.50 228 THR A CA 1
ATOM 1870 C C . THR A 1 228 ? 18.750 -11.054 -11.640 1.00 89.50 228 THR A C 1
ATOM 1872 O O . THR A 1 228 ? 19.687 -11.778 -11.976 1.00 89.50 228 THR A O 1
ATOM 1875 N N . GLU A 1 229 ? 17.648 -11.551 -11.075 1.00 86.75 229 GLU A N 1
ATOM 1876 C CA . GLU A 1 229 ? 17.458 -12.983 -10.869 1.00 86.75 229 GLU A CA 1
ATOM 1877 C C . GLU A 1 229 ? 17.307 -13.722 -12.212 1.00 86.75 229 GLU A C 1
ATOM 1879 O O . GLU A 1 229 ? 16.536 -13.335 -13.096 1.00 86.75 229 GLU A O 1
ATOM 1884 N N . LEU A 1 230 ? 18.061 -14.820 -12.357 1.00 62.78 230 LEU A N 1
ATOM 1885 C CA . LEU A 1 230 ? 18.194 -15.585 -13.607 1.00 62.78 230 LEU A CA 1
ATOM 1886 C C . LEU A 1 230 ? 16.870 -16.197 -14.101 1.00 62.78 230 LEU A C 1
ATOM 1888 O O . LEU A 1 230 ? 16.722 -16.438 -15.294 1.00 62.78 230 LEU A O 1
ATOM 1892 N N . ASN A 1 231 ? 15.913 -16.424 -13.196 1.00 67.50 231 ASN A N 1
ATOM 1893 C CA . ASN A 1 231 ? 14.662 -17.146 -13.462 1.00 67.50 231 ASN A CA 1
ATOM 1894 C C . ASN A 1 231 ? 13.411 -16.249 -13.456 1.00 67.50 231 ASN A C 1
ATOM 1896 O O . ASN A 1 231 ? 12.293 -16.763 -13.455 1.00 67.50 231 ASN A O 1
ATOM 1900 N N . VAL A 1 232 ? 13.581 -14.926 -13.404 1.00 67.50 232 VAL A N 1
ATOM 1901 C CA . VAL A 1 232 ? 12.472 -13.965 -13.312 1.00 67.50 232 VAL A CA 1
ATOM 1902 C C . VAL A 1 232 ? 12.207 -13.325 -14.673 1.00 67.50 232 VAL A C 1
ATOM 1904 O O . VAL A 1 232 ? 13.157 -12.927 -15.351 1.00 67.50 232 VAL A O 1
ATOM 1907 N N . ASP A 1 233 ? 10.918 -13.247 -15.033 1.00 70.94 233 ASP A N 1
ATOM 1908 C CA . ASP A 1 233 ? 10.294 -12.597 -16.198 1.00 70.94 233 ASP A CA 1
ATOM 1909 C C . ASP A 1 233 ? 11.251 -12.075 -17.273 1.00 70.94 233 ASP A C 1
ATOM 1911 O O . ASP A 1 233 ? 11.978 -11.094 -17.084 1.00 70.94 233 ASP A O 1
ATOM 1915 N N . SER A 1 234 ? 11.198 -12.693 -18.451 1.00 76.50 234 SER A N 1
ATOM 1916 C CA . SER A 1 234 ? 11.897 -12.191 -19.629 1.00 76.50 234 SER A CA 1
ATOM 1917 C C . SER A 1 234 ? 10.966 -11.273 -20.413 1.00 76.50 234 SER A C 1
ATOM 1919 O O . SER A 1 234 ? 9.931 -11.709 -20.913 1.00 76.50 234 SER A O 1
ATOM 1921 N N . PHE A 1 235 ? 11.327 -9.996 -20.504 1.00 87.69 235 PHE A N 1
ATOM 1922 C CA . PHE A 1 235 ? 10.645 -9.006 -21.332 1.00 87.69 235 PHE A CA 1
ATOM 1923 C C . PHE A 1 235 ? 11.685 -8.122 -22.041 1.00 87.69 235 PHE A C 1
ATOM 1925 O O . PHE A 1 235 ? 12.794 -7.965 -21.516 1.00 87.69 235 PHE A O 1
ATOM 1932 N N . PRO A 1 236 ? 11.373 -7.560 -23.225 1.00 87.75 236 PRO A N 1
ATOM 1933 C CA . PRO A 1 236 ? 12.374 -6.933 -24.095 1.00 87.75 236 PRO A CA 1
ATOM 1934 C C . PRO A 1 236 ? 13.170 -5.803 -23.430 1.00 87.75 236 PRO A C 1
ATOM 1936 O O . PRO A 1 236 ? 14.374 -5.672 -23.637 1.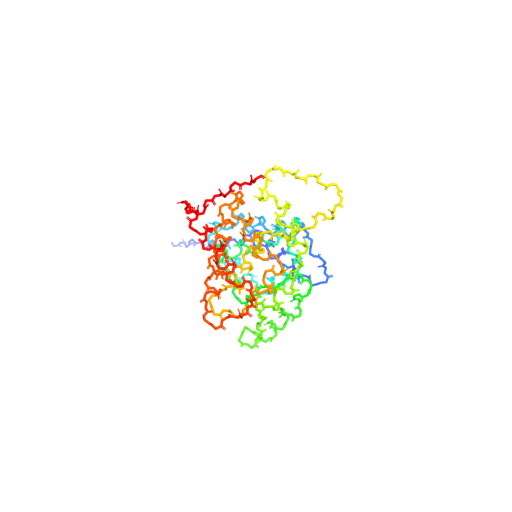00 87.75 236 PRO A O 1
ATOM 1939 N N . GLU A 1 237 ? 12.517 -5.002 -22.591 1.00 92.06 237 GLU A N 1
ATOM 1940 C CA . GLU A 1 237 ? 13.096 -3.805 -21.981 1.00 92.06 237 GLU A CA 1
ATOM 1941 C C . GLU A 1 237 ? 13.848 -4.088 -20.670 1.00 92.06 237 GLU A C 1
ATOM 1943 O O . GLU A 1 237 ? 14.404 -3.168 -20.067 1.00 92.06 237 GLU A O 1
ATOM 1948 N N . LYS A 1 238 ? 13.915 -5.349 -20.218 1.00 91.56 238 LYS A N 1
ATOM 1949 C CA . LYS A 1 238 ? 14.536 -5.747 -18.941 1.00 91.56 238 LYS A CA 1
ATOM 1950 C C . LYS A 1 238 ? 15.942 -5.171 -18.761 1.00 91.56 238 LYS A C 1
ATOM 1952 O O . LYS A 1 238 ? 16.241 -4.576 -17.726 1.00 91.56 238 LYS A O 1
ATOM 1957 N N . CYS A 1 239 ? 16.791 -5.298 -19.781 1.00 92.06 239 CYS A N 1
ATOM 1958 C CA . CYS A 1 239 ? 18.161 -4.783 -19.746 1.00 92.06 239 CYS A CA 1
ATOM 1959 C C . CYS A 1 239 ? 18.215 -3.254 -19.599 1.00 92.06 239 CYS A C 1
ATOM 1961 O O . CYS A 1 239 ? 19.096 -2.745 -18.908 1.00 92.06 239 CYS A O 1
ATOM 1963 N N . LEU A 1 240 ? 17.261 -2.524 -20.191 1.00 94.06 240 LEU A N 1
ATOM 1964 C CA . LEU A 1 240 ? 17.183 -1.064 -20.082 1.00 94.06 240 LEU A CA 1
ATOM 1965 C C . LEU A 1 240 ? 16.846 -0.637 -18.650 1.00 94.06 240 LEU A C 1
ATOM 1967 O O . LEU A 1 240 ? 17.496 0.256 -18.111 1.00 94.06 240 LEU A O 1
ATOM 1971 N N . TYR A 1 241 ? 15.888 -1.308 -18.001 1.00 95.00 241 TYR A N 1
ATOM 1972 C CA . TYR A 1 241 ? 15.546 -1.022 -16.604 1.00 95.00 241 TYR A CA 1
ATOM 1973 C C . TYR A 1 241 ? 16.688 -1.354 -15.642 1.00 95.00 241 TYR A C 1
ATOM 1975 O O . TYR A 1 241 ? 16.966 -0.565 -14.739 1.00 95.00 241 TYR A O 1
ATOM 1983 N N . ILE A 1 242 ? 17.385 -2.478 -15.850 1.00 95.25 242 ILE A N 1
ATOM 1984 C CA . ILE A 1 242 ? 18.580 -2.826 -15.066 1.00 95.25 242 ILE A CA 1
ATOM 1985 C C . ILE A 1 242 ? 19.639 -1.729 -15.210 1.00 95.25 242 ILE A C 1
ATOM 1987 O O . ILE A 1 242 ? 20.162 -1.250 -14.204 1.00 95.25 242 ILE A O 1
ATOM 1991 N N . TYR A 1 243 ? 19.924 -1.302 -16.442 1.00 95.81 243 TYR A N 1
ATOM 1992 C CA . TYR A 1 243 ? 20.916 -0.266 -16.716 1.00 95.81 243 TYR A CA 1
ATOM 1993 C C . TYR A 1 243 ? 20.550 1.075 -16.063 1.00 95.81 243 TYR A C 1
ATOM 1995 O O . TYR A 1 243 ? 21.378 1.666 -15.369 1.00 95.81 243 TYR A O 1
ATOM 2003 N N . LEU A 1 244 ? 19.292 1.512 -16.194 1.00 96.31 244 LEU A N 1
ATOM 2004 C CA . LEU A 1 244 ? 18.780 2.728 -15.557 1.00 96.31 244 LEU A CA 1
ATOM 2005 C C . LEU A 1 244 ? 18.958 2.690 -14.032 1.00 96.31 244 LEU A C 1
ATOM 2007 O O . LEU A 1 244 ? 19.490 3.629 -13.441 1.00 96.31 244 LEU A O 1
ATOM 2011 N N . LEU A 1 245 ? 18.545 1.592 -13.393 1.00 96.56 245 LEU A N 1
ATOM 2012 C CA . LEU A 1 245 ? 18.658 1.413 -11.944 1.00 96.56 245 LEU A CA 1
ATOM 2013 C C . LEU A 1 245 ? 20.116 1.373 -11.476 1.00 96.56 245 LEU A C 1
ATOM 2015 O O . LEU A 1 245 ? 20.424 1.884 -10.400 1.00 96.56 245 LEU A O 1
ATOM 2019 N N . GLN A 1 246 ? 21.017 0.785 -12.265 1.00 96.44 246 GLN A N 1
ATOM 2020 C CA . GLN A 1 246 ? 22.447 0.752 -11.959 1.00 96.44 246 GLN A CA 1
ATOM 2021 C C . GLN A 1 246 ? 23.089 2.135 -12.061 1.00 96.44 246 GLN A C 1
ATOM 2023 O O . GLN A 1 246 ? 23.799 2.526 -11.135 1.00 96.44 246 GLN A O 1
ATOM 2028 N N . ILE A 1 247 ? 22.820 2.887 -13.136 1.00 96.44 247 ILE A N 1
ATOM 2029 C CA . ILE A 1 247 ? 23.298 4.271 -13.261 1.00 96.44 247 ILE A CA 1
ATOM 2030 C C . ILE A 1 247 ? 22.797 5.094 -12.082 1.00 96.44 247 ILE A C 1
ATOM 2032 O O . ILE A 1 247 ? 23.594 5.731 -11.401 1.00 96.44 247 ILE A O 1
ATOM 2036 N N . PHE A 1 248 ? 21.494 5.030 -11.808 1.00 95.12 248 PHE A N 1
ATOM 2037 C CA . PHE A 1 248 ? 20.886 5.775 -10.715 1.00 95.12 248 PHE A CA 1
ATOM 2038 C C . PHE A 1 248 ? 21.497 5.418 -9.358 1.00 95.12 248 PHE A C 1
ATOM 2040 O O . PHE A 1 248 ? 21.832 6.293 -8.568 1.00 95.12 248 PHE A O 1
ATOM 2047 N N . LYS A 1 249 ? 21.697 4.123 -9.084 1.00 94.06 249 LYS A N 1
ATOM 2048 C CA . LYS A 1 249 ? 22.363 3.670 -7.860 1.00 94.06 249 LYS A CA 1
ATOM 2049 C C . LYS A 1 249 ? 23.770 4.263 -7.737 1.00 94.06 249 LYS A C 1
ATOM 2051 O O . LYS A 1 249 ? 24.155 4.670 -6.646 1.00 94.06 249 LYS A O 1
ATOM 2056 N N . ASN A 1 250 ? 24.521 4.295 -8.836 1.00 93.44 250 ASN A N 1
ATOM 2057 C CA . ASN A 1 250 ? 25.896 4.788 -8.864 1.00 93.44 250 ASN A CA 1
ATOM 2058 C C . ASN A 1 250 ? 25.990 6.323 -8.834 1.00 93.44 250 ASN A C 1
ATOM 2060 O O . ASN A 1 250 ? 27.050 6.841 -8.501 1.00 93.44 250 ASN A O 1
ATOM 2064 N N . SER A 1 251 ? 24.912 7.050 -9.147 1.00 92.56 251 SER A N 1
ATOM 2065 C CA . SER A 1 251 ? 24.867 8.515 -9.049 1.00 92.56 251 SER A CA 1
ATOM 2066 C C . SER A 1 251 ? 24.541 9.037 -7.645 1.00 92.56 251 SER A C 1
ATOM 2068 O O . SER A 1 251 ? 24.566 10.243 -7.423 1.00 92.56 251 SER A O 1
ATOM 2070 N N . ILE A 1 252 ? 24.178 8.165 -6.699 1.0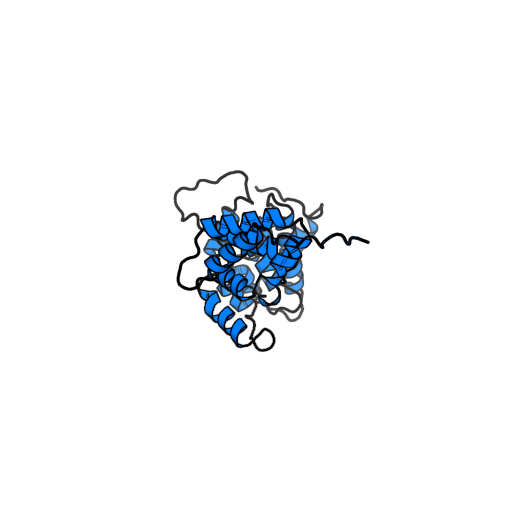0 92.31 252 ILE A N 1
ATOM 2071 C CA . ILE A 1 252 ? 23.860 8.566 -5.323 1.00 92.31 252 ILE A CA 1
ATOM 2072 C C . ILE A 1 252 ? 25.156 8.659 -4.518 1.00 92.31 252 ILE A C 1
ATOM 2074 O O . ILE A 1 252 ? 25.787 7.646 -4.223 1.00 92.31 252 ILE A O 1
ATOM 2078 N N . GLU A 1 253 ? 25.512 9.870 -4.102 1.00 90.88 253 GLU A N 1
ATOM 2079 C CA . GLU A 1 253 ? 26.727 10.121 -3.318 1.00 90.88 253 GLU A CA 1
ATOM 2080 C C . GLU A 1 253 ? 26.494 9.923 -1.816 1.00 90.88 253 GLU A C 1
ATOM 2082 O O . GLU A 1 253 ? 27.370 9.444 -1.098 1.00 90.88 253 GLU A O 1
ATOM 2087 N N . ASN A 1 254 ? 25.296 10.271 -1.329 1.00 90.56 254 ASN A N 1
ATOM 2088 C CA . ASN A 1 254 ? 24.962 10.240 0.094 1.00 90.56 254 ASN A CA 1
ATOM 2089 C C . ASN A 1 254 ? 23.806 9.270 0.404 1.00 90.56 254 ASN A C 1
ATOM 2091 O O . ASN A 1 254 ? 22.808 9.233 -0.324 1.00 90.56 254 ASN A O 1
ATOM 2095 N N . PRO A 1 255 ? 23.846 8.530 1.531 1.00 87.62 255 PRO A N 1
ATOM 2096 C CA . PRO A 1 255 ? 22.744 7.658 1.926 1.00 87.62 255 PRO A CA 1
ATOM 2097 C C . PRO A 1 255 ? 21.420 8.418 2.087 1.00 87.62 255 PRO A C 1
ATOM 2099 O O . PRO A 1 255 ? 21.309 9.345 2.895 1.00 87.62 255 PRO A O 1
ATOM 2102 N N . ILE A 1 256 ? 20.382 7.967 1.373 1.00 87.50 256 ILE A N 1
ATOM 2103 C CA . ILE A 1 256 ? 19.022 8.534 1.437 1.00 87.50 256 ILE A CA 1
ATOM 2104 C C . ILE A 1 256 ? 19.021 10.032 1.046 1.00 87.50 256 ILE A C 1
ATOM 2106 O O . ILE A 1 256 ? 18.260 10.849 1.587 1.00 87.50 256 ILE A O 1
ATOM 2110 N N . GLN A 1 257 ? 19.906 10.405 0.113 1.00 88.69 257 GLN A N 1
ATOM 2111 C CA . GLN A 1 257 ? 19.972 11.745 -0.461 1.00 88.69 257 GLN A CA 1
ATOM 2112 C C . GLN A 1 257 ? 18.608 12.136 -1.026 1.00 88.69 257 GLN A C 1
ATOM 2114 O O . GLN A 1 257 ? 17.940 11.334 -1.679 1.00 88.69 257 GLN A O 1
ATOM 2119 N N . ARG A 1 258 ? 18.183 13.369 -0.746 1.00 90.19 258 ARG A N 1
ATOM 2120 C CA . ARG A 1 258 ? 17.036 13.955 -1.431 1.00 90.19 258 ARG A CA 1
ATOM 2121 C C . ARG A 1 258 ? 17.510 14.426 -2.795 1.00 90.19 258 ARG A C 1
ATOM 2123 O O . ARG A 1 258 ? 18.402 15.270 -2.856 1.00 90.19 258 ARG A O 1
ATOM 2130 N N . LEU A 1 259 ? 16.934 13.878 -3.855 1.00 86.69 259 LEU A N 1
ATOM 2131 C CA . LEU A 1 259 ? 17.266 14.322 -5.200 1.00 86.69 259 LEU A CA 1
ATOM 2132 C C . LEU A 1 259 ? 16.528 15.627 -5.528 1.00 86.69 259 LEU A C 1
ATOM 2134 O O . LEU A 1 259 ? 15.383 15.800 -5.096 1.00 86.69 259 LEU A O 1
ATOM 2138 N N . PRO A 1 260 ? 17.170 16.566 -6.242 1.00 76.25 260 PRO A N 1
ATOM 2139 C CA . PRO A 1 260 ? 16.514 17.795 -6.663 1.00 76.25 260 PRO A CA 1
ATOM 2140 C C . PRO A 1 260 ? 15.335 17.482 -7.594 1.00 76.25 260 PRO A C 1
ATOM 2142 O O . PRO A 1 260 ? 15.374 16.521 -8.361 1.00 76.25 260 PRO A O 1
ATOM 2145 N N . HIS A 1 261 ? 14.285 18.296 -7.511 1.00 63.38 261 HIS A N 1
ATOM 2146 C CA . HIS A 1 261 ? 13.232 18.337 -8.521 1.00 63.38 261 HIS A CA 1
ATOM 2147 C C . HIS A 1 261 ? 13.629 19.371 -9.573 1.00 63.38 261 HIS A C 1
ATOM 2149 O O . HIS A 1 261 ? 14.038 20.470 -9.195 1.00 63.38 261 HIS A O 1
ATOM 2155 N N . GLY A 1 262 ? 13.592 18.976 -10.848 1.00 48.88 262 GLY A N 1
ATOM 2156 C CA . GLY A 1 262 ? 13.794 19.888 -11.977 1.00 48.88 262 GLY A CA 1
ATOM 2157 C C . GLY A 1 262 ? 12.688 20.925 -12.077 1.00 48.88 262 GLY A C 1
ATOM 2158 O O . GLY A 1 262 ? 11.557 20.610 -11.640 1.00 48.88 262 GLY A O 1
#

Sequence (262 aa):
MTSPKRKKIEGSKDDDNIEADISKILVEDCDLNITTLLKFRDHLQNSKDNESKVRSIKLKIEQKLLTRLLCEYDAMESEKDKAIFDILYVLERSYQISLRPFFPMVWGKRAKDNYEKLRQLGEALHTKLTADQVLDYLDPKLMWNTLLKSEQTTNIKMFEKDSTNQFYDARFILRLLATLIDHGTKMNSRKFIDVNGLSLAFAATSFVSRSERCIAYLVLRRFLLHLTELNVDSFPEKCLYIYLLQIFKNSIENPIQRLPHG

pLDDT: mean 85.04, std 15.73, range [34.62, 97.19]

Organism: Onchocerca ochengi (NCBI:txid42157)